Protein AF-G3V5A2-F1 (afdb_monomer_lite)

Foldseek 3Di:
DPPPPFKDWDWDQDPVRDTDTLAIFGWDWDQDVVVRAIWIWTAHPPPRDTSDTGHDDPPDDDDDPPVVLVVLLVLLCLLLDPPRDPVVNLVSLVVLLVVLVVLVVDDLVVSLVVLVSSVVSPLPVSLVRQCPDPDPSSVVSSVSSVVSCCVNPVPSVVVVVVVVVVVVVVVVVVVVVPPDDDDDDDDDDD

pLDDT: mean 81.76, std 17.69, range [24.47, 96.19]

Structure (mmCIF, N/CA/C/O backbone):
data_AF-G3V5A2-F1
#
_entry.id   AF-G3V5A2-F1
#
loop_
_atom_site.group_PDB
_atom_site.id
_atom_site.type_symbol
_atom_site.label_atom_id
_atom_site.label_alt_id
_atom_site.label_comp_id
_atom_site.label_asym_id
_atom_site.label_entity_id
_atom_site.label_seq_id
_atom_site.pdbx_PDB_ins_code
_atom_site.Cartn_x
_atom_site.Cartn_y
_atom_site.Cartn_z
_atom_site.occupancy
_atom_site.B_iso_or_equiv
_atom_site.auth_seq_id
_atom_site.auth_comp_id
_atom_site.auth_asym_id
_atom_site.auth_atom_id
_atom_site.pdbx_PDB_model_num
ATOM 1 N N . MET A 1 1 ? 23.616 -19.850 -9.523 1.00 45.09 1 MET A N 1
ATOM 2 C CA . MET A 1 1 ? 22.510 -19.130 -8.860 1.00 45.09 1 MET A CA 1
ATOM 3 C C . MET A 1 1 ? 22.051 -18.040 -9.808 1.00 45.09 1 MET A C 1
ATOM 5 O O . MET A 1 1 ? 22.866 -17.198 -10.159 1.00 45.09 1 MET A O 1
ATOM 9 N N . THR A 1 2 ? 20.820 -18.113 -10.304 1.00 55.78 2 THR A N 1
ATOM 10 C CA . THR A 1 2 ? 20.202 -17.068 -11.134 1.00 55.78 2 THR A CA 1
ATOM 11 C C . THR A 1 2 ? 19.953 -15.833 -10.264 1.00 55.78 2 THR A C 1
ATOM 13 O O . THR A 1 2 ? 19.348 -15.948 -9.200 1.00 55.78 2 THR A O 1
ATOM 16 N N . ASP A 1 3 ? 20.482 -14.673 -10.663 1.00 58.19 3 ASP A N 1
ATOM 17 C CA . ASP A 1 3 ? 20.341 -13.416 -9.917 1.00 58.19 3 ASP A CA 1
ATOM 18 C C . ASP A 1 3 ? 18.907 -12.885 -10.044 1.00 58.19 3 ASP A C 1
ATOM 20 O O . ASP A 1 3 ? 18.532 -12.258 -11.032 1.0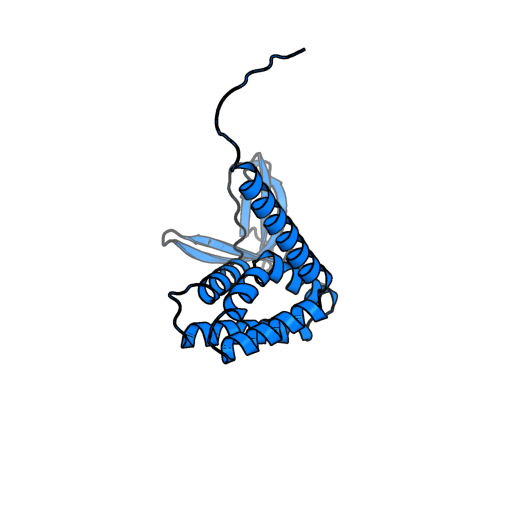0 58.19 3 ASP A O 1
ATOM 24 N N . THR A 1 4 ? 18.088 -13.148 -9.027 1.00 74.75 4 THR A N 1
ATOM 25 C CA . THR A 1 4 ? 16.679 -12.741 -8.993 1.00 74.75 4 THR A CA 1
ATOM 26 C C . THR A 1 4 ? 16.481 -11.262 -8.680 1.00 74.75 4 THR A C 1
ATOM 28 O O . THR A 1 4 ? 15.375 -10.759 -8.868 1.00 74.75 4 THR A O 1
ATOM 31 N N . ARG A 1 5 ? 17.517 -10.525 -8.246 1.00 78.81 5 ARG A N 1
ATOM 32 C CA . ARG A 1 5 ? 17.363 -9.123 -7.806 1.00 78.81 5 ARG A CA 1
ATOM 33 C C . ARG A 1 5 ? 16.944 -8.175 -8.927 1.00 78.81 5 ARG A C 1
ATOM 35 O O . ARG A 1 5 ? 16.472 -7.080 -8.642 1.00 78.81 5 ARG A O 1
ATOM 42 N N . ARG A 1 6 ? 17.151 -8.564 -10.187 1.00 88.81 6 ARG A N 1
ATOM 43 C CA . ARG A 1 6 ? 16.849 -7.745 -11.375 1.00 88.81 6 ARG A CA 1
ATOM 44 C C . ARG A 1 6 ? 15.821 -8.382 -12.303 1.00 88.81 6 ARG A C 1
ATOM 46 O O . ARG A 1 6 ? 15.631 -7.898 -13.416 1.00 88.81 6 ARG A O 1
ATOM 53 N N . ARG A 1 7 ? 15.178 -9.467 -11.880 1.00 92.62 7 ARG A N 1
ATOM 54 C CA . ARG A 1 7 ? 14.168 -10.153 -12.681 1.00 92.62 7 ARG A CA 1
ATOM 55 C C . ARG A 1 7 ? 12.865 -9.352 -12.666 1.00 92.62 7 ARG A C 1
ATOM 57 O O . ARG A 1 7 ? 12.355 -9.033 -11.597 1.00 92.62 7 ARG A O 1
ATOM 64 N N . VAL A 1 8 ? 12.332 -9.024 -13.838 1.00 91.25 8 VAL A N 1
ATOM 65 C CA . VAL A 1 8 ? 11.124 -8.208 -14.021 1.00 91.25 8 VAL A CA 1
ATOM 66 C C . VAL A 1 8 ? 10.209 -8.822 -15.072 1.00 91.25 8 VAL A C 1
ATOM 68 O O . VAL A 1 8 ? 10.672 -9.496 -15.993 1.00 91.25 8 VAL A O 1
ATOM 71 N N . LYS A 1 9 ? 8.911 -8.545 -14.966 1.00 93.19 9 LYS A N 1
ATOM 72 C CA . LYS A 1 9 ? 7.941 -8.794 -16.032 1.00 93.19 9 LYS A CA 1
ATOM 73 C C . LYS A 1 9 ? 7.589 -7.467 -16.699 1.00 93.19 9 LYS A C 1
ATOM 75 O O . LYS A 1 9 ? 7.393 -6.471 -16.005 1.00 93.19 9 LYS A O 1
ATOM 80 N N . VAL A 1 10 ? 7.582 -7.437 -18.028 1.00 91.94 10 VAL A N 1
ATOM 81 C CA . VAL A 1 10 ? 7.355 -6.216 -18.810 1.00 91.94 10 VAL A CA 1
ATOM 82 C C . VAL A 1 10 ? 5.928 -6.219 -19.326 1.00 91.94 10 VAL A C 1
ATOM 84 O O . VAL A 1 10 ? 5.513 -7.185 -19.955 1.00 91.94 10 VAL A O 1
ATOM 87 N N . TYR A 1 11 ? 5.212 -5.117 -19.120 1.00 89.88 11 TYR A N 1
ATOM 88 C CA . TYR A 1 11 ? 3.879 -4.910 -19.675 1.00 89.88 11 TYR A CA 1
ATOM 89 C C . TYR A 1 11 ? 3.852 -3.655 -20.542 1.00 89.88 11 TYR A C 1
ATOM 91 O O . TYR A 1 11 ? 4.552 -2.680 -20.257 1.00 89.88 11 TYR A O 1
ATOM 99 N N . THR A 1 12 ? 3.036 -3.665 -21.592 1.00 85.00 12 THR A N 1
ATOM 100 C CA . THR A 1 12 ? 2.761 -2.479 -22.414 1.00 85.00 12 THR A CA 1
ATOM 101 C C . THR A 1 12 ? 1.269 -2.222 -22.477 1.00 85.00 12 THR A C 1
ATOM 103 O O . THR A 1 12 ? 0.504 -3.151 -22.698 1.00 85.00 12 THR A O 1
ATOM 106 N N . LEU A 1 13 ? 0.865 -0.967 -22.295 1.00 81.56 13 LEU A N 1
ATOM 107 C CA . LEU A 1 13 ? -0.528 -0.563 -22.444 1.00 81.56 13 LEU A CA 1
ATOM 108 C C . LEU A 1 13 ? -0.881 -0.511 -23.938 1.00 81.56 13 LEU A C 1
ATOM 110 O O . LEU A 1 13 ? -0.204 0.185 -24.699 1.00 81.56 13 LEU A O 1
ATOM 114 N N . ASN A 1 14 ? -1.898 -1.258 -24.352 1.00 83.88 14 ASN A N 1
ATOM 115 C CA . ASN A 1 14 ? -2.367 -1.317 -25.735 1.00 83.88 14 ASN A CA 1
ATOM 116 C C . ASN A 1 14 ? -3.421 -0.232 -26.046 1.00 83.88 14 ASN A C 1
ATOM 118 O O . ASN A 1 14 ? -3.767 0.586 -25.188 1.00 83.88 14 ASN A O 1
ATOM 122 N N . GLU A 1 15 ? -3.910 -0.198 -27.291 1.00 88.25 15 GLU A N 1
ATOM 123 C CA . GLU A 1 15 ? -4.888 0.800 -27.765 1.00 88.25 15 GLU A CA 1
ATOM 124 C C . GLU A 1 15 ? -6.222 0.735 -27.001 1.00 88.25 15 GLU A C 1
ATOM 126 O O . GLU A 1 15 ? -6.838 1.771 -26.742 1.00 88.25 15 GLU A O 1
ATOM 131 N N . ASP A 1 16 ? -6.600 -0.456 -26.535 1.00 88.50 16 ASP A N 1
ATOM 132 C CA . ASP A 1 16 ? -7.799 -0.707 -25.730 1.00 88.50 16 ASP A CA 1
ATOM 133 C C . ASP A 1 16 ? -7.609 -0.365 -24.240 1.00 88.50 16 ASP A C 1
ATOM 135 O O . ASP A 1 16 ? -8.482 -0.633 -23.411 1.00 88.50 16 ASP A O 1
ATOM 139 N N . ARG A 1 17 ? -6.472 0.250 -23.876 1.00 82.88 17 ARG A N 1
ATOM 140 C CA . ARG A 1 17 ? -6.067 0.556 -22.493 1.00 82.88 17 ARG A CA 1
ATOM 141 C C . ARG A 1 17 ? -5.946 -0.683 -21.601 1.00 82.88 17 ARG A C 1
ATOM 143 O O . ARG A 1 17 ? -6.130 -0.590 -20.387 1.00 82.88 17 ARG A O 1
ATOM 150 N N . GLN A 1 18 ? -5.607 -1.829 -22.179 1.00 84.38 18 GLN A N 1
ATOM 151 C CA . GLN A 1 18 ? -5.298 -3.055 -21.449 1.00 84.38 18 GLN A CA 1
ATOM 152 C C . GLN A 1 18 ? -3.786 -3.294 -21.406 1.00 84.38 18 GLN A C 1
ATOM 154 O O . GLN A 1 18 ? -3.037 -2.836 -22.268 1.00 84.38 18 GLN A O 1
ATOM 159 N N . TRP A 1 19 ? -3.326 -3.980 -20.361 1.00 85.69 19 TRP A N 1
ATOM 160 C CA . TRP A 1 19 ? -1.914 -4.302 -20.180 1.00 85.69 19 TRP A CA 1
ATOM 161 C C . TRP A 1 19 ? -1.572 -5.631 -20.858 1.00 85.69 19 TRP A C 1
ATOM 163 O O . TRP A 1 19 ? -1.983 -6.689 -20.386 1.00 85.69 19 TRP A O 1
ATOM 173 N N . ASP A 1 20 ? -0.764 -5.576 -21.915 1.00 88.06 20 ASP A N 1
ATOM 174 C CA . ASP A 1 20 ? -0.243 -6.757 -22.606 1.00 88.06 20 ASP A CA 1
ATOM 175 C C . ASP A 1 20 ? 1.074 -7.221 -21.968 1.00 88.06 20 ASP A C 1
ATOM 177 O O . ASP A 1 20 ? 2.020 -6.435 -21.844 1.00 88.06 20 ASP A O 1
ATOM 181 N N . ASP A 1 21 ? 1.161 -8.503 -21.591 1.00 91.94 21 ASP A N 1
ATOM 182 C CA . ASP A 1 21 ? 2.393 -9.132 -21.086 1.00 91.94 21 ASP A CA 1
ATOM 183 C C . ASP A 1 21 ? 3.395 -9.335 -22.237 1.00 91.94 21 ASP A C 1
ATOM 185 O O . ASP A 1 21 ? 3.145 -10.074 -23.190 1.00 91.94 21 ASP A O 1
ATOM 189 N N . ARG A 1 22 ? 4.553 -8.674 -22.145 1.00 89.69 22 ARG A N 1
ATOM 190 C CA . ARG A 1 22 ? 5.659 -8.776 -23.112 1.00 89.69 22 ARG A CA 1
ATOM 191 C C . ARG A 1 22 ? 6.664 -9.867 -22.754 1.00 89.69 22 ARG A C 1
ATOM 193 O O . ARG A 1 22 ? 7.554 -10.144 -23.556 1.00 89.69 22 ARG A O 1
ATOM 200 N N . GLY A 1 23 ? 6.565 -10.456 -21.566 1.00 93.44 23 GLY A N 1
ATOM 201 C CA . GLY A 1 23 ? 7.444 -11.513 -21.089 1.00 93.44 23 GLY A CA 1
ATOM 202 C C . GLY A 1 23 ? 8.266 -11.138 -19.857 1.00 93.44 23 GLY A C 1
ATOM 203 O O . GLY A 1 23 ? 8.219 -10.028 -19.321 1.00 93.44 23 GLY A O 1
ATOM 204 N N . THR A 1 24 ? 9.042 -12.119 -19.394 1.00 95.94 24 THR A N 1
ATOM 205 C CA . THR A 1 24 ? 9.903 -12.004 -18.209 1.00 95.94 24 THR A CA 1
ATOM 206 C C . THR A 1 24 ? 11.368 -11.887 -18.620 1.00 95.94 24 THR A C 1
ATOM 208 O O . THR A 1 24 ? 11.831 -12.578 -19.530 1.00 95.94 24 THR A O 1
ATOM 211 N N . GLY A 1 25 ? 12.105 -10.999 -17.956 1.00 95.12 25 GLY A N 1
ATOM 212 C CA . GLY A 1 25 ? 13.479 -10.667 -18.302 1.00 95.12 25 GLY A CA 1
ATOM 213 C C . GLY A 1 25 ? 14.276 -10.084 -17.142 1.00 95.12 25 GLY A C 1
ATOM 214 O O . GLY A 1 25 ? 13.786 -9.977 -16.023 1.00 95.12 25 GLY A O 1
ATOM 215 N N . HIS A 1 26 ? 15.512 -9.679 -17.418 1.00 94.94 26 HIS A N 1
ATOM 216 C CA . HIS A 1 26 ? 16.384 -9.008 -16.456 1.00 94.94 26 HIS A CA 1
ATOM 217 C C . HIS A 1 26 ? 16.564 -7.537 -16.837 1.00 94.94 26 HIS A C 1
ATOM 219 O O . HIS A 1 26 ? 16.950 -7.231 -17.970 1.00 94.94 26 HIS A O 1
ATOM 225 N N . VAL A 1 27 ? 16.286 -6.631 -15.895 1.00 94.94 27 VAL A N 1
ATOM 226 C CA . VAL A 1 27 ? 16.406 -5.180 -16.088 1.00 94.94 27 VAL A CA 1
ATOM 227 C C . VAL A 1 27 ? 17.830 -4.685 -15.836 1.00 94.94 27 VAL A C 1
ATOM 229 O O . VAL A 1 27 ? 18.526 -5.126 -14.919 1.00 94.94 27 VAL A O 1
ATOM 232 N N . SER A 1 28 ? 18.259 -3.723 -16.645 1.00 93.88 28 SER A N 1
ATOM 233 C CA . SER A 1 28 ? 19.508 -2.980 -16.494 1.00 93.88 28 SER A CA 1
ATOM 234 C C . SER A 1 28 ? 19.332 -1.539 -16.971 1.00 93.88 28 SER A C 1
ATOM 236 O O . SER A 1 28 ? 18.394 -1.227 -17.705 1.00 93.88 28 SER A O 1
ATOM 238 N N . SER A 1 29 ? 20.231 -0.653 -16.552 1.00 93.31 29 SER A N 1
ATOM 239 C CA . SER A 1 29 ? 20.296 0.729 -17.028 1.00 93.31 29 SER A CA 1
ATOM 240 C C . SER A 1 29 ? 21.612 0.971 -17.758 1.00 93.31 29 SER A C 1
ATOM 242 O O . SER A 1 29 ? 22.663 0.559 -17.266 1.00 93.31 29 SER A O 1
ATOM 244 N N . GLY A 1 30 ? 21.572 1.666 -18.893 1.00 93.12 30 GLY A N 1
ATOM 245 C CA . GLY A 1 30 ? 22.770 2.003 -19.661 1.00 93.12 30 GLY A CA 1
ATOM 246 C C . GLY A 1 30 ? 22.565 3.205 -20.577 1.00 93.12 30 GLY A C 1
ATOM 247 O O . GLY A 1 30 ? 21.436 3.531 -20.944 1.00 93.12 30 GLY A O 1
ATOM 248 N N . TYR A 1 31 ? 23.659 3.876 -20.945 1.00 94.75 31 TYR A N 1
ATOM 249 C CA . TYR A 1 31 ? 23.609 4.935 -21.951 1.00 94.75 31 TYR A CA 1
ATOM 250 C C . TYR A 1 31 ? 23.436 4.312 -23.337 1.00 94.75 31 TYR A C 1
ATOM 252 O O . TYR A 1 31 ? 24.226 3.460 -23.742 1.00 94.75 31 TYR A O 1
ATOM 260 N N . VAL A 1 32 ? 22.400 4.734 -24.060 1.00 94.88 32 VAL A N 1
ATOM 261 C CA . VAL A 1 32 ? 22.105 4.246 -25.408 1.00 94.88 32 VAL A CA 1
ATOM 262 C C . VAL A 1 32 ? 22.348 5.371 -26.404 1.00 94.88 32 VAL A C 1
ATOM 264 O O . VAL A 1 32 ? 21.613 6.359 -26.431 1.00 94.88 32 VAL A O 1
ATOM 267 N N . GLU A 1 33 ? 23.361 5.193 -27.253 1.00 94.75 33 GLU A N 1
ATOM 268 C CA . GLU A 1 33 ? 23.838 6.215 -28.193 1.00 94.75 33 GLU A CA 1
ATOM 269 C C . GLU A 1 33 ? 22.727 6.706 -29.133 1.00 94.75 33 GLU A C 1
ATOM 271 O O . GLU A 1 33 ? 22.484 7.905 -29.256 1.00 94.75 33 GLU A O 1
ATOM 276 N N . ARG A 1 34 ? 21.958 5.778 -29.722 1.00 93.81 34 ARG A N 1
ATOM 277 C CA . ARG A 1 34 ? 20.853 6.114 -30.641 1.00 93.81 34 ARG A CA 1
ATOM 278 C C . ARG A 1 34 ? 19.724 6.911 -29.980 1.00 93.81 34 ARG A C 1
ATOM 280 O O . ARG A 1 34 ? 19.034 7.662 -30.661 1.00 93.81 34 ARG A O 1
ATOM 287 N N . LEU A 1 35 ? 19.535 6.757 -28.667 1.00 92.19 35 LEU A N 1
ATOM 288 C CA . LEU A 1 35 ? 18.549 7.508 -27.884 1.00 92.19 35 LEU A CA 1
ATOM 289 C C . LEU A 1 35 ? 19.159 8.760 -27.237 1.00 92.19 35 LEU A C 1
ATOM 291 O O . LEU A 1 35 ? 18.420 9.586 -26.694 1.00 92.19 35 LEU A O 1
ATOM 295 N N . LYS A 1 36 ? 20.487 8.928 -27.304 1.00 95.00 36 LYS A N 1
ATOM 296 C CA . LYS A 1 36 ? 21.251 10.016 -26.681 1.00 95.00 36 LYS A CA 1
ATOM 297 C C . LYS A 1 36 ? 20.862 10.205 -25.214 1.00 95.00 36 LYS A C 1
ATOM 299 O O . LYS A 1 36 ? 20.409 11.283 -24.812 1.00 95.00 36 LYS A O 1
ATOM 304 N N . GLY A 1 37 ? 20.920 9.133 -24.425 1.00 93.62 37 GLY A N 1
ATOM 305 C CA . GLY A 1 37 ? 20.582 9.209 -23.006 1.00 93.62 37 GLY A CA 1
ATOM 306 C C . GLY A 1 37 ? 20.612 7.889 -22.250 1.00 93.62 37 GLY A C 1
ATOM 307 O O . GLY A 1 37 ? 20.676 6.802 -22.830 1.00 93.62 37 GLY A O 1
ATOM 308 N N . MET A 1 38 ? 20.532 8.014 -20.924 1.00 96.19 38 MET A N 1
ATOM 309 C CA . MET A 1 38 ? 20.351 6.881 -20.021 1.00 96.19 38 MET A CA 1
ATOM 310 C C . MET A 1 38 ? 19.009 6.207 -20.309 1.00 96.19 38 MET A C 1
ATOM 312 O O . MET A 1 38 ? 17.994 6.886 -20.458 1.00 96.19 38 MET A O 1
ATOM 316 N N . SER A 1 39 ? 19.011 4.884 -20.410 1.00 95.00 39 SER A N 1
ATOM 317 C CA . SER A 1 39 ? 17.846 4.096 -20.807 1.00 95.00 39 SER A CA 1
ATOM 318 C C . SER A 1 39 ? 17.693 2.860 -19.928 1.00 95.00 39 SER A C 1
ATOM 320 O O . SER A 1 39 ? 18.683 2.302 -19.452 1.00 95.00 39 SER A O 1
ATOM 322 N N . LEU A 1 40 ? 16.448 2.428 -19.738 1.00 94.12 40 LEU A N 1
ATOM 323 C CA . LEU A 1 40 ? 16.093 1.131 -19.174 1.00 94.12 40 LEU A CA 1
ATOM 324 C C . LEU A 1 40 ? 16.095 0.082 -20.286 1.00 94.12 40 LEU A C 1
ATOM 326 O O . LEU A 1 40 ? 15.512 0.295 -21.351 1.00 94.12 40 LEU A O 1
ATOM 330 N N . LEU A 1 41 ? 16.747 -1.043 -20.018 1.00 95.06 41 LEU A N 1
ATOM 331 C CA . LEU A 1 41 ? 16.921 -2.170 -20.926 1.00 95.06 41 LEU A CA 1
ATOM 332 C C . LEU A 1 41 ? 16.439 -3.436 -20.217 1.00 95.06 41 LEU A C 1
ATOM 334 O O . LEU A 1 41 ? 16.933 -3.745 -19.131 1.00 95.06 41 LEU A O 1
ATOM 338 N N . VAL A 1 42 ? 15.525 -4.190 -20.827 1.00 95.69 42 VAL A N 1
ATOM 339 C CA . VAL A 1 42 ? 15.102 -5.501 -20.307 1.00 95.69 42 VAL A CA 1
ATOM 340 C C . VAL A 1 42 ? 15.413 -6.581 -21.328 1.00 95.69 42 VAL A C 1
ATOM 342 O O . VAL A 1 42 ? 14.934 -6.515 -22.458 1.00 95.69 42 VAL A O 1
ATOM 345 N N . ARG A 1 43 ? 16.202 -7.583 -20.928 1.00 95.81 43 ARG A N 1
ATOM 346 C CA . ARG A 1 43 ? 16.528 -8.746 -21.769 1.00 95.81 43 ARG A CA 1
ATOM 347 C C . ARG A 1 43 ? 15.728 -9.970 -21.354 1.00 95.81 43 ARG A C 1
ATOM 349 O O . ARG A 1 43 ? 15.700 -10.280 -20.166 1.00 95.81 43 ARG A O 1
ATOM 356 N N . ALA A 1 44 ? 15.109 -10.651 -22.312 1.00 95.94 44 ALA A N 1
ATOM 357 C CA . ALA A 1 44 ? 14.282 -11.829 -22.087 1.00 95.94 44 ALA A CA 1
ATOM 358 C C . ALA A 1 44 ? 15.075 -12.975 -21.448 1.00 95.94 44 ALA A C 1
ATOM 360 O O . ALA A 1 44 ? 16.233 -13.207 -21.796 1.00 95.94 44 ALA A O 1
ATOM 361 N N . GLU A 1 45 ? 14.438 -13.727 -20.549 1.00 95.06 45 GLU A N 1
ATOM 362 C CA . GLU A 1 45 ? 15.032 -14.954 -19.994 1.00 95.06 45 GLU A CA 1
ATOM 363 C C . GLU A 1 45 ? 15.083 -16.100 -21.011 1.00 95.06 45 GLU A C 1
ATOM 365 O O . GLU A 1 45 ? 15.934 -16.977 -20.895 1.00 95.06 45 GLU A O 1
ATOM 370 N N . SER A 1 46 ? 14.180 -16.098 -21.994 1.00 92.94 46 SER A N 1
ATOM 371 C CA . SER A 1 46 ? 14.020 -17.176 -22.973 1.00 92.94 46 SER A CA 1
ATOM 372 C C . SER A 1 46 ? 15.184 -17.278 -23.955 1.00 92.94 46 SER A C 1
ATOM 374 O O . SER A 1 46 ? 15.659 -18.374 -24.235 1.00 92.94 46 SER A O 1
ATOM 376 N N . ASP A 1 47 ? 15.621 -16.144 -24.499 1.00 94.25 47 ASP A N 1
ATOM 377 C CA . ASP A 1 47 ? 16.571 -16.088 -25.616 1.00 94.25 47 ASP A CA 1
ATOM 378 C C . ASP A 1 47 ? 17.536 -14.888 -25.552 1.00 94.25 47 ASP A C 1
ATOM 380 O O . ASP A 1 47 ? 18.367 -14.707 -26.441 1.00 94.25 47 ASP A O 1
ATOM 384 N N . GLY A 1 48 ? 17.450 -14.050 -24.511 1.00 92.94 48 GLY A N 1
ATOM 385 C CA . GLY A 1 48 ? 18.284 -12.854 -24.358 1.00 92.94 48 GLY A CA 1
ATOM 386 C C . GLY A 1 48 ? 17.911 -11.677 -25.269 1.00 92.94 48 GLY A C 1
ATOM 387 O O . GLY A 1 48 ? 18.609 -10.650 -25.250 1.00 92.94 48 GLY A O 1
ATOM 388 N N . SER A 1 49 ? 16.825 -11.793 -26.042 1.00 95.81 49 SER A N 1
ATOM 389 C CA . SER A 1 49 ? 16.294 -10.715 -26.881 1.00 95.81 49 SER A CA 1
ATOM 390 C C . SER A 1 49 ? 15.887 -9.496 -26.047 1.00 95.81 49 SER A C 1
ATOM 392 O O . SER A 1 49 ? 15.685 -9.572 -24.833 1.00 95.81 49 SER A O 1
ATOM 394 N N . LEU A 1 50 ? 15.819 -8.325 -26.680 1.00 93.44 50 LEU A N 1
ATOM 395 C CA . LEU A 1 50 ? 15.481 -7.083 -25.992 1.00 93.44 50 LEU A CA 1
ATOM 396 C C . LEU A 1 50 ? 13.956 -6.921 -25.924 1.00 93.44 50 LEU A C 1
ATOM 398 O O . LEU A 1 50 ? 13.321 -6.642 -26.937 1.00 93.44 50 LEU A O 1
ATOM 402 N N . LEU A 1 51 ? 13.379 -7.075 -24.731 1.00 93.62 51 LEU A N 1
ATOM 403 C CA . LEU A 1 51 ? 11.941 -6.901 -24.491 1.00 93.62 51 LEU A CA 1
ATOM 404 C C . LEU A 1 51 ? 11.547 -5.424 -24.398 1.00 93.62 51 LEU A C 1
ATOM 406 O O . LEU A 1 51 ? 10.468 -5.036 -24.845 1.00 93.62 51 LEU A O 1
ATOM 410 N N . LEU A 1 52 ? 12.423 -4.606 -23.809 1.00 92.75 52 LEU A N 1
ATOM 411 C CA . LEU A 1 52 ? 12.202 -3.178 -23.605 1.00 92.75 52 LEU A CA 1
ATOM 412 C C . LEU A 1 52 ? 13.501 -2.398 -23.797 1.00 92.75 52 LEU A C 1
ATOM 414 O O . LEU A 1 52 ? 14.531 -2.753 -23.223 1.00 92.75 52 LEU A O 1
ATOM 418 N N . GLU A 1 53 ? 13.410 -1.295 -24.538 1.00 94.12 53 GLU A N 1
ATOM 419 C CA . GLU A 1 53 ? 14.404 -0.227 -24.537 1.00 94.12 53 GLU A CA 1
ATOM 420 C C . GLU A 1 53 ? 13.688 1.116 -24.432 1.00 94.12 53 GLU A C 1
ATOM 422 O O . GLU A 1 53 ? 12.999 1.536 -25.361 1.00 94.12 53 GLU A O 1
ATOM 427 N N . SER A 1 54 ? 13.839 1.786 -23.292 1.00 91.75 54 SER A N 1
ATOM 428 C CA . SER A 1 54 ? 13.166 3.056 -23.035 1.00 91.75 54 SER A CA 1
ATOM 429 C C . SER A 1 54 ? 14.138 4.076 -22.476 1.00 91.75 54 SER A C 1
ATOM 431 O O . SER A 1 54 ? 14.716 3.867 -21.409 1.00 91.75 54 SER A O 1
ATOM 433 N N . LYS A 1 55 ? 14.268 5.220 -23.153 1.00 93.25 55 LYS A N 1
ATOM 434 C CA . LYS A 1 55 ? 14.995 6.375 -22.617 1.00 93.25 55 LYS A CA 1
ATOM 435 C C . LYS A 1 55 ? 14.347 6.835 -21.312 1.00 93.25 55 LYS A C 1
ATOM 437 O O . LYS A 1 55 ? 13.123 6.935 -21.229 1.00 93.25 55 LYS A O 1
ATOM 442 N N . ILE A 1 56 ? 15.170 7.137 -20.314 1.00 92.00 56 ILE A N 1
ATOM 443 C CA . ILE A 1 56 ? 14.732 7.782 -19.079 1.00 92.00 56 ILE A CA 1
ATOM 444 C C . ILE A 1 56 ? 14.695 9.284 -19.342 1.00 92.00 56 ILE A C 1
ATOM 446 O O . ILE A 1 56 ? 15.736 9.901 -19.581 1.00 92.00 56 ILE A O 1
ATOM 450 N N . ASN A 1 57 ? 13.500 9.871 -19.328 1.00 88.19 57 ASN A N 1
ATOM 451 C CA . ASN A 1 57 ? 13.332 11.309 -19.519 1.00 88.19 57 ASN A CA 1
ATOM 452 C C . ASN A 1 57 ? 13.057 11.985 -18.170 1.00 88.19 57 ASN A C 1
ATOM 454 O O . ASN A 1 57 ? 12.168 11.533 -17.451 1.00 88.19 57 ASN A O 1
ATOM 458 N N . PRO A 1 58 ? 13.742 13.095 -17.839 1.00 84.31 58 PRO A N 1
ATOM 459 C CA . PRO A 1 58 ? 13.548 13.784 -16.559 1.00 84.31 58 PRO A CA 1
ATOM 460 C C . PRO A 1 58 ? 12.139 14.374 -16.404 1.00 84.31 58 PRO A C 1
ATOM 462 O O . PRO A 1 58 ? 11.666 14.547 -15.289 1.00 84.31 58 PRO A O 1
ATOM 465 N N . ASN A 1 59 ? 11.458 14.645 -17.520 1.00 88.12 59 ASN A N 1
ATOM 466 C CA . ASN A 1 59 ? 10.105 15.202 -17.530 1.00 88.12 59 ASN A CA 1
ATOM 467 C C . ASN A 1 59 ? 9.010 14.121 -17.522 1.00 88.12 59 ASN A C 1
ATOM 469 O O . ASN A 1 59 ? 7.828 14.453 -17.496 1.00 88.12 59 ASN A O 1
ATOM 473 N N . THR A 1 60 ? 9.372 12.837 -17.594 1.00 84.31 60 THR A N 1
ATOM 474 C CA . THR A 1 60 ? 8.400 11.745 -17.508 1.00 84.31 60 THR A CA 1
ATOM 475 C C . THR A 1 60 ? 8.156 11.419 -16.040 1.00 84.31 60 THR A C 1
ATOM 477 O O . THR A 1 60 ? 9.077 11.048 -15.317 1.00 84.31 60 THR A O 1
ATOM 480 N N . ALA A 1 61 ? 6.903 11.535 -15.602 1.00 79.50 61 ALA A N 1
ATOM 481 C CA . ALA A 1 61 ? 6.494 11.110 -14.271 1.00 79.50 61 ALA A CA 1
ATOM 482 C C . ALA A 1 61 ? 6.423 9.577 -14.218 1.00 79.50 61 ALA A C 1
ATOM 484 O O . ALA A 1 61 ? 5.445 8.972 -14.652 1.00 79.50 61 ALA A O 1
ATOM 485 N N . TYR A 1 62 ? 7.476 8.942 -13.706 1.00 79.12 62 TYR A N 1
ATOM 486 C CA . TYR A 1 62 ? 7.469 7.509 -13.422 1.00 79.12 62 TYR A CA 1
ATOM 487 C C . TYR A 1 62 ? 6.749 7.267 -12.098 1.00 79.12 62 TYR A C 1
ATOM 489 O O . TYR A 1 62 ? 7.153 7.797 -11.064 1.00 79.12 62 TYR A O 1
ATOM 497 N N . GLN A 1 63 ? 5.687 6.467 -12.128 1.00 71.88 63 GLN A N 1
ATOM 498 C CA . GLN A 1 63 ? 4.931 6.099 -10.937 1.00 71.88 63 GLN A CA 1
ATOM 499 C C . GLN A 1 63 ? 5.214 4.647 -10.576 1.00 71.88 63 GLN A C 1
ATOM 501 O O . GLN A 1 63 ? 5.165 3.755 -11.422 1.00 71.88 63 GLN A O 1
ATOM 506 N N . LYS A 1 64 ? 5.503 4.412 -9.298 1.00 73.75 64 LYS A N 1
ATOM 507 C CA . LYS A 1 64 ? 5.483 3.073 -8.719 1.00 73.75 64 LYS A CA 1
ATOM 508 C C . LYS A 1 64 ? 4.029 2.779 -8.353 1.00 73.75 64 LYS A C 1
ATOM 510 O O . LYS A 1 64 ? 3.485 3.461 -7.492 1.00 73.75 64 LYS A O 1
ATOM 515 N N . GLN A 1 65 ? 3.403 1.791 -8.991 1.00 63.06 65 GLN A N 1
ATOM 516 C CA . GLN A 1 65 ? 2.114 1.277 -8.522 1.00 63.06 65 GLN A CA 1
ATOM 517 C C . GLN A 1 65 ? 2.342 0.615 -7.157 1.00 63.06 65 GLN A C 1
ATOM 519 O O . GLN A 1 65 ? 2.951 -0.448 -7.062 1.00 63.06 65 GLN A O 1
ATOM 524 N N . GLN A 1 66 ? 1.931 1.300 -6.093 1.00 63.16 66 GLN A N 1
ATOM 525 C CA . GLN A 1 66 ? 1.904 0.786 -4.724 1.00 63.16 66 GLN A CA 1
ATOM 526 C C . GLN A 1 66 ? 0.463 0.377 -4.400 1.00 63.16 66 GLN A C 1
ATOM 528 O O . GLN A 1 66 ? -0.191 1.002 -3.570 1.00 63.16 66 GLN A O 1
ATOM 533 N N . GLU A 1 67 ? -0.062 -0.626 -5.110 1.00 64.38 67 GLU A N 1
ATOM 534 C CA . GLU A 1 67 ? -1.452 -1.080 -4.920 1.00 64.38 67 GLU A CA 1
ATOM 535 C C . GLU A 1 67 ? -1.717 -1.497 -3.466 1.00 64.38 67 GLU A C 1
ATOM 537 O O . GLU A 1 67 ? -2.770 -1.171 -2.924 1.00 64.38 67 GLU A O 1
ATOM 542 N N . ASP A 1 68 ? -0.717 -2.083 -2.803 1.00 68.88 68 ASP A N 1
ATOM 543 C CA . ASP A 1 68 ? -0.795 -2.471 -1.391 1.00 68.88 68 ASP A CA 1
ATOM 544 C C . ASP A 1 68 ? -0.893 -1.266 -0.436 1.00 68.88 68 ASP A C 1
ATOM 546 O O . ASP A 1 68 ? -1.663 -1.294 0.523 1.00 68.88 68 ASP A O 1
ATOM 550 N N . GLU A 1 69 ? -0.141 -0.185 -0.692 1.00 72.50 69 GLU A N 1
ATOM 551 C CA . GLU A 1 69 ? -0.202 1.027 0.145 1.00 72.50 69 GLU A CA 1
ATOM 552 C C . GLU A 1 69 ? -1.541 1.740 -0.054 1.00 72.50 69 GLU A C 1
ATOM 554 O O . GLU A 1 69 ? -2.175 2.141 0.920 1.00 72.50 69 GLU A O 1
ATOM 559 N N . LYS A 1 70 ? -2.024 1.813 -1.304 1.00 80.31 70 LYS A N 1
ATOM 560 C CA . LYS A 1 70 ? -3.344 2.371 -1.611 1.00 80.31 70 LYS A CA 1
ATOM 561 C C . LYS A 1 70 ? -4.459 1.592 -0.913 1.00 80.31 70 LYS A C 1
ATOM 563 O O . LYS A 1 70 ? -5.343 2.211 -0.330 1.00 80.31 70 LYS A O 1
ATOM 568 N N . PHE A 1 71 ? -4.408 0.261 -0.946 1.00 85.62 71 PHE A N 1
ATOM 569 C CA . PHE A 1 71 ? -5.396 -0.581 -0.277 1.00 85.62 71 PHE A CA 1
ATOM 570 C C . PHE A 1 71 ? -5.461 -0.303 1.230 1.00 85.62 71 PHE A C 1
ATOM 572 O O . PHE A 1 71 ? -6.552 -0.118 1.762 1.00 85.62 71 PHE A O 1
ATOM 579 N N . LEU A 1 72 ? -4.314 -0.231 1.916 1.00 86.62 72 LEU A N 1
ATOM 580 C CA . LEU A 1 72 ? -4.287 0.018 3.361 1.00 86.62 72 LEU A CA 1
ATOM 581 C C . LEU A 1 72 ? -4.734 1.440 3.718 1.00 86.62 72 LEU A C 1
ATOM 583 O O . LEU A 1 72 ? -5.469 1.611 4.688 1.00 86.62 72 LEU A O 1
ATOM 587 N N . THR A 1 73 ? -4.372 2.452 2.924 1.00 86.56 73 THR A N 1
ATOM 588 C CA . THR A 1 73 ? -4.895 3.815 3.111 1.00 86.56 73 THR A CA 1
ATOM 589 C C . THR A 1 73 ? -6.414 3.872 2.922 1.00 86.56 73 THR A C 1
ATOM 591 O O . THR A 1 73 ? -7.110 4.447 3.758 1.00 86.56 73 THR A O 1
ATOM 594 N N . ASP A 1 74 ? -6.942 3.237 1.871 1.00 89.94 74 ASP A N 1
ATOM 595 C CA . ASP A 1 74 ? -8.385 3.182 1.606 1.00 89.94 74 ASP A CA 1
ATOM 596 C C . ASP A 1 74 ? -9.128 2.370 2.693 1.00 89.94 74 ASP A C 1
ATOM 598 O O . ASP A 1 74 ? -10.270 2.685 3.035 1.00 89.94 74 ASP A O 1
ATOM 602 N N . LEU A 1 75 ? -8.484 1.345 3.267 1.00 93.12 75 LEU A N 1
ATOM 603 C CA . LEU A 1 75 ? -9.001 0.567 4.397 1.00 93.12 75 LEU A CA 1
ATOM 604 C C . LEU A 1 75 ? -9.111 1.423 5.662 1.00 93.12 75 LEU A C 1
ATOM 606 O O . LEU A 1 75 ? -10.152 1.400 6.318 1.00 93.12 75 LEU A O 1
ATOM 610 N N . PHE A 1 76 ? -8.069 2.187 6.005 1.00 92.38 76 PHE A N 1
ATOM 611 C CA . PHE A 1 76 ? -8.100 3.061 7.181 1.00 92.38 76 PHE A CA 1
ATOM 612 C C . PHE A 1 76 ? -9.142 4.167 7.034 1.00 92.38 76 PHE A C 1
ATOM 614 O O . PHE A 1 76 ? -9.889 4.409 7.977 1.00 92.38 76 PHE A O 1
ATOM 621 N N . ALA A 1 77 ? -9.251 4.770 5.847 1.00 92.00 77 ALA A N 1
ATOM 622 C CA . ALA A 1 77 ? -10.277 5.770 5.570 1.00 92.00 77 ALA A CA 1
ATOM 623 C C . ALA A 1 77 ? -11.691 5.209 5.799 1.00 92.00 77 ALA A C 1
ATOM 625 O O . ALA A 1 77 ? -12.482 5.828 6.505 1.00 92.00 77 ALA A O 1
ATOM 626 N N . GLN A 1 78 ? -11.984 4.010 5.281 1.00 93.56 78 GLN A N 1
ATOM 627 C CA . GLN A 1 78 ? -13.279 3.352 5.484 1.00 93.56 78 GLN A CA 1
ATOM 628 C C . GLN A 1 78 ? -13.533 2.970 6.946 1.00 93.56 78 GLN A C 1
ATOM 630 O O . GLN A 1 78 ? -14.661 3.090 7.413 1.00 93.56 78 GLN A O 1
ATOM 635 N N . LEU A 1 79 ? -12.513 2.536 7.692 1.00 92.81 79 LEU A N 1
ATOM 636 C CA . LEU A 1 79 ? -12.670 2.232 9.119 1.00 92.81 79 LEU A CA 1
ATOM 637 C C . LEU A 1 79 ? -13.140 3.450 9.924 1.00 92.81 79 LEU A C 1
ATOM 639 O O . LEU A 1 79 ? -13.957 3.300 10.834 1.00 92.81 79 LEU A O 1
ATOM 643 N N . THR A 1 80 ? -12.642 4.637 9.575 1.00 92.44 80 THR A N 1
ATOM 644 C CA . THR A 1 80 ? -12.945 5.893 10.274 1.00 92.44 80 THR A CA 1
ATOM 645 C C . THR A 1 80 ? -14.125 6.674 9.701 1.00 92.44 80 THR A C 1
ATOM 647 O O . THR A 1 80 ? -14.582 7.616 10.339 1.00 92.44 80 THR A O 1
ATOM 650 N N . ASP A 1 81 ? -14.607 6.326 8.508 1.00 93.00 81 ASP A N 1
ATOM 651 C CA . ASP A 1 81 ? -15.724 7.019 7.863 1.00 93.00 81 ASP A CA 1
ATOM 652 C C . ASP A 1 81 ? -17.045 6.686 8.571 1.00 93.00 81 ASP A C 1
ATOM 654 O O . ASP A 1 81 ? -17.389 5.515 8.743 1.00 93.00 81 ASP A O 1
ATOM 658 N N . GLU A 1 82 ? -17.797 7.711 8.975 1.00 87.56 82 GLU A N 1
ATOM 659 C CA . GLU A 1 82 ? -19.123 7.584 9.594 1.00 87.56 82 GLU A CA 1
ATOM 660 C C . GLU A 1 82 ? -20.144 6.925 8.653 1.00 87.56 82 GLU A C 1
ATOM 662 O O . GLU A 1 82 ? -21.082 6.279 9.120 1.00 87.56 82 GLU A O 1
ATOM 667 N N . ALA A 1 83 ? -19.952 7.045 7.334 1.00 91.62 83 ALA A N 1
ATOM 668 C CA . ALA A 1 83 ? -20.827 6.452 6.328 1.00 91.62 83 ALA A CA 1
ATOM 669 C C . ALA A 1 83 ? -20.620 4.938 6.142 1.00 91.62 83 ALA A C 1
ATOM 671 O O . ALA A 1 83 ? -21.454 4.290 5.508 1.00 91.62 83 ALA A O 1
ATOM 672 N N . THR A 1 84 ? -19.537 4.365 6.679 1.00 92.75 84 THR A N 1
ATOM 673 C CA . THR A 1 84 ? -19.281 2.922 6.588 1.00 92.75 84 THR A CA 1
ATOM 674 C C . THR A 1 84 ? -20.283 2.149 7.440 1.00 92.75 84 THR A C 1
ATOM 676 O O . THR A 1 84 ? -20.516 2.470 8.612 1.00 92.75 84 THR A O 1
ATOM 679 N N . ASP A 1 85 ? -20.872 1.106 6.864 1.00 93.62 85 ASP A N 1
ATOM 680 C CA . ASP A 1 85 ? -21.814 0.248 7.570 1.00 93.62 85 ASP A CA 1
ATOM 681 C C . ASP A 1 85 ? -21.122 -0.587 8.666 1.00 93.62 85 ASP A C 1
ATOM 683 O O . ASP A 1 85 ? -19.916 -0.841 8.633 1.00 93.62 85 ASP A O 1
ATOM 687 N N . GLU A 1 86 ? -21.881 -0.963 9.694 1.00 89.88 86 GLU A N 1
ATOM 688 C CA . GLU A 1 86 ? -21.353 -1.633 10.890 1.00 89.88 86 GLU A CA 1
ATOM 689 C C . GLU A 1 86 ? -20.743 -3.005 10.567 1.00 89.88 86 GLU A C 1
ATOM 691 O O . GLU A 1 86 ? -19.625 -3.296 10.998 1.00 89.88 86 GLU A O 1
ATOM 696 N N . GLU A 1 87 ? -21.423 -3.804 9.738 1.00 92.88 87 GLU A N 1
ATOM 697 C CA . GLU A 1 87 ? -20.944 -5.117 9.292 1.00 92.88 87 GLU A CA 1
ATOM 698 C C . GLU A 1 87 ? -19.618 -4.977 8.534 1.00 92.88 87 GLU A C 1
ATOM 700 O O . GLU A 1 87 ? -18.634 -5.648 8.859 1.00 92.88 87 GLU A O 1
ATOM 705 N N . LYS A 1 88 ? -19.530 -4.025 7.600 1.00 94.06 88 LYS A N 1
ATOM 706 C CA . LYS A 1 88 ? -18.310 -3.770 6.841 1.00 94.06 88 LYS A CA 1
ATOM 707 C C . LYS A 1 88 ? -17.179 -3.262 7.711 1.00 94.06 88 LYS A C 1
ATOM 709 O O . LYS A 1 88 ? -16.046 -3.720 7.566 1.00 94.06 88 LYS A O 1
ATOM 714 N N . ARG A 1 89 ? -17.453 -2.337 8.631 1.00 94.69 89 ARG A N 1
ATOM 715 C CA . ARG A 1 89 ? -16.444 -1.838 9.575 1.00 94.69 89 ARG A CA 1
ATOM 716 C C . ARG A 1 89 ? -15.883 -2.983 10.418 1.00 94.69 89 ARG A C 1
ATOM 718 O O . ARG A 1 89 ? -14.670 -3.057 10.624 1.00 94.69 89 ARG A O 1
ATOM 725 N N . GLN A 1 90 ? -16.745 -3.904 10.838 1.00 93.25 90 GLN A N 1
ATOM 726 C CA . GLN A 1 90 ? -16.355 -5.093 11.578 1.00 93.25 90 GLN A CA 1
ATOM 727 C C . GLN A 1 90 ? -15.504 -6.061 10.737 1.00 93.25 90 GLN A C 1
ATOM 729 O O . GLN A 1 90 ? -14.491 -6.567 11.223 1.00 93.25 90 GLN A O 1
ATOM 734 N N . GLU A 1 91 ? -15.839 -6.285 9.464 1.00 94.88 91 GLU A N 1
ATOM 735 C CA . GLU A 1 91 ? -14.980 -7.045 8.544 1.00 94.88 91 GLU A CA 1
ATOM 736 C C . GLU A 1 91 ? -13.591 -6.409 8.402 1.00 94.88 91 GLU A C 1
ATOM 738 O O . GLU A 1 91 ? -12.576 -7.099 8.503 1.00 94.88 91 GLU A O 1
ATOM 743 N N . LEU A 1 92 ? -13.537 -5.090 8.188 1.00 94.81 92 LEU A N 1
ATOM 744 C CA . LEU A 1 92 ? -12.290 -4.358 7.965 1.00 94.81 92 LEU A CA 1
ATOM 745 C C . LEU A 1 92 ? -11.375 -4.399 9.196 1.00 94.81 92 LEU A C 1
ATOM 747 O O . LEU A 1 92 ? -10.169 -4.616 9.056 1.00 94.81 92 LEU A O 1
ATOM 751 N N . VAL A 1 93 ? -11.925 -4.230 10.404 1.00 94.88 93 VAL A N 1
ATOM 752 C CA . VAL A 1 93 ? -11.120 -4.257 11.636 1.00 94.88 93 VAL A CA 1
ATOM 753 C C . VAL A 1 93 ? -10.654 -5.676 11.963 1.00 94.88 93 VAL A C 1
ATOM 755 O O . VAL A 1 93 ? -9.524 -5.858 12.415 1.00 94.88 93 VAL A O 1
ATOM 758 N N . ASN A 1 94 ? -11.469 -6.697 11.672 1.00 94.06 94 ASN A N 1
ATOM 759 C CA . ASN A 1 94 ? -11.072 -8.096 11.830 1.00 94.06 94 ASN A CA 1
ATOM 760 C C . ASN A 1 94 ? -9.969 -8.475 10.840 1.00 94.06 94 ASN A C 1
ATOM 762 O O . ASN A 1 94 ? -8.978 -9.083 11.243 1.00 94.06 94 ASN A O 1
ATOM 766 N N . PHE A 1 95 ? -10.081 -8.048 9.580 1.00 94.94 95 PHE A N 1
ATOM 767 C CA . PHE A 1 95 ? -9.007 -8.203 8.605 1.00 94.94 95 PHE A CA 1
ATOM 768 C C . PHE A 1 95 ? -7.716 -7.540 9.098 1.00 94.94 95 PHE A C 1
ATOM 770 O O . PHE A 1 95 ? -6.660 -8.167 9.083 1.00 94.94 95 PHE A O 1
ATOM 777 N N . LEU A 1 96 ? -7.787 -6.294 9.581 1.00 93.56 96 LEU A N 1
ATOM 778 C CA . LEU A 1 96 ? -6.614 -5.581 10.089 1.00 93.56 96 LEU A CA 1
ATOM 779 C C . LEU A 1 96 ? -5.992 -6.299 11.296 1.00 93.56 96 LEU A C 1
ATOM 781 O O . LEU A 1 96 ? -4.770 -6.414 11.388 1.00 93.56 96 LEU A O 1
ATOM 785 N N . LYS A 1 97 ? -6.824 -6.842 12.190 1.00 93.12 97 LYS A N 1
ATOM 786 C CA . LYS A 1 97 ? -6.383 -7.662 13.321 1.00 93.12 97 LYS A CA 1
ATOM 787 C C . LYS A 1 97 ? -5.653 -8.919 12.856 1.00 93.12 97 LYS A C 1
ATOM 789 O O . LYS A 1 97 ? -4.561 -9.194 13.354 1.00 93.12 97 LYS A O 1
ATOM 794 N N . GLU A 1 98 ? -6.208 -9.662 11.903 1.00 93.62 98 GLU A N 1
ATOM 795 C CA . GLU A 1 98 ? -5.557 -10.845 11.329 1.00 93.62 98 GLU A CA 1
ATOM 796 C C . GLU A 1 98 ? -4.257 -10.484 10.605 1.00 93.62 98 GLU A C 1
ATOM 798 O O . GLU A 1 98 ? -3.251 -11.177 10.750 1.00 93.62 98 GLU A O 1
ATOM 803 N N . PHE A 1 99 ? -4.238 -9.358 9.893 1.00 91.12 99 PHE A N 1
ATOM 804 C CA . PHE A 1 99 ? -3.059 -8.845 9.203 1.00 91.12 99 PHE A CA 1
ATOM 805 C C . PHE A 1 99 ? -1.927 -8.504 10.184 1.00 91.12 99 PHE A C 1
ATOM 807 O O . PHE A 1 99 ? -0.774 -8.894 9.979 1.00 91.12 99 PHE A O 1
ATOM 814 N N . CYS A 1 100 ? -2.250 -7.854 11.306 1.00 91.12 100 CYS A N 1
ATOM 815 C CA . CYS A 1 100 ? -1.298 -7.615 12.388 1.00 91.12 100 CYS A CA 1
ATOM 816 C C . CYS A 1 100 ? -0.875 -8.914 13.090 1.00 91.12 100 CYS A C 1
ATOM 818 O O . CYS A 1 100 ? 0.307 -9.073 13.391 1.00 91.12 100 CYS A O 1
ATOM 820 N N . ALA A 1 101 ? -1.780 -9.870 13.305 1.00 89.88 101 ALA A N 1
ATOM 821 C CA . ALA A 1 101 ? -1.439 -11.166 13.892 1.00 89.88 101 ALA A CA 1
ATOM 822 C C . ALA A 1 101 ? -0.497 -11.978 12.986 1.00 89.88 101 ALA A C 1
ATOM 824 O O . ALA A 1 101 ? 0.471 -12.570 13.462 1.00 89.88 101 ALA A O 1
ATOM 825 N N . PHE A 1 102 ? -0.703 -11.937 11.668 1.00 89.31 102 PHE A N 1
ATOM 826 C CA . PHE A 1 102 ? 0.175 -12.583 10.694 1.00 89.31 102 PHE A CA 1
ATOM 827 C C . PHE A 1 102 ? 1.614 -12.057 10.772 1.00 89.31 102 PHE A C 1
ATOM 829 O O . PHE A 1 102 ? 2.566 -12.828 10.609 1.00 89.31 102 PHE A O 1
ATOM 836 N N . SER A 1 103 ? 1.794 -10.772 11.099 1.00 88.12 103 SER A N 1
ATOM 837 C CA . SER A 1 103 ? 3.122 -10.169 11.262 1.00 88.12 103 SER A CA 1
ATOM 838 C C . SER A 1 103 ? 3.983 -10.855 12.336 1.00 88.12 103 SER A C 1
ATOM 840 O O . SER A 1 103 ? 5.210 -10.787 12.271 1.00 88.12 103 SER A O 1
ATOM 842 N N . GLN A 1 104 ? 3.372 -11.583 13.280 1.00 84.38 104 GLN A N 1
ATOM 843 C CA . GLN A 1 104 ? 4.084 -12.357 14.304 1.00 84.38 104 GLN A CA 1
ATOM 844 C C . GLN A 1 104 ? 4.885 -13.524 13.715 1.00 84.38 104 GLN A C 1
ATOM 846 O O . GLN A 1 104 ? 5.861 -13.972 14.314 1.00 84.38 104 GLN A O 1
ATOM 851 N N . THR A 1 105 ? 4.501 -14.005 12.530 1.00 88.94 105 THR A N 1
ATOM 852 C CA . THR A 1 105 ? 5.226 -15.065 11.814 1.00 88.94 105 THR A CA 1
ATOM 853 C C . THR A 1 105 ? 6.459 -14.541 11.074 1.00 88.94 105 THR A C 1
ATOM 855 O O . THR A 1 105 ? 7.303 -15.322 10.628 1.00 88.94 105 THR A O 1
ATOM 858 N N . LEU A 1 106 ? 6.587 -13.216 10.938 1.00 87.00 106 LEU A N 1
ATOM 859 C CA . LEU A 1 106 ? 7.702 -12.582 10.251 1.00 87.00 106 LEU A CA 1
ATOM 860 C C . LEU A 1 106 ? 8.957 -12.572 11.130 1.00 87.00 106 LEU A C 1
ATOM 862 O O . LEU A 1 106 ? 8.905 -12.497 12.357 1.00 87.00 106 LEU A O 1
ATOM 866 N N . GLN A 1 107 ? 10.124 -12.574 10.482 1.00 87.25 107 GLN A N 1
ATOM 867 C CA . GLN A 1 107 ? 11.386 -12.319 11.179 1.00 87.25 107 GLN A CA 1
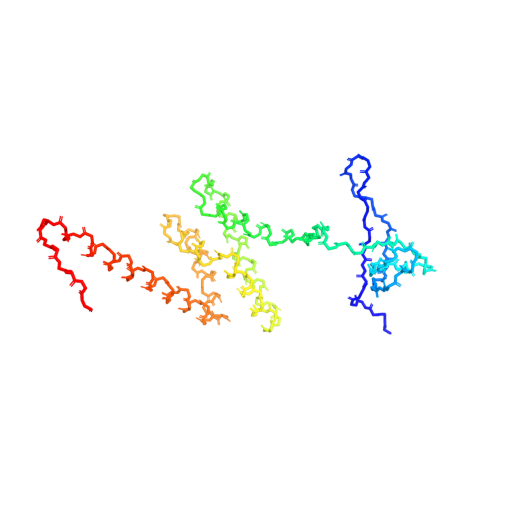ATOM 868 C C . GLN A 1 107 ? 11.371 -10.926 11.838 1.00 87.25 107 GLN A C 1
ATOM 870 O O . GLN A 1 107 ? 10.804 -10.005 11.245 1.00 87.25 107 GLN A O 1
ATOM 875 N N . PRO A 1 108 ? 12.066 -10.719 12.976 1.00 86.06 108 PRO A N 1
ATOM 876 C CA . PRO A 1 108 ? 12.023 -9.458 13.727 1.00 86.06 108 PRO A CA 1
ATOM 877 C C . PRO A 1 108 ? 12.270 -8.210 12.868 1.00 86.06 108 PRO A C 1
ATOM 879 O O . PRO A 1 108 ? 11.490 -7.269 12.896 1.00 86.06 108 PRO A O 1
ATOM 882 N N . GLN A 1 109 ? 13.286 -8.255 12.007 1.00 81.19 109 GLN A N 1
ATOM 883 C CA . GLN A 1 109 ? 13.626 -7.176 11.072 1.00 81.19 109 GLN A CA 1
ATOM 884 C C . GLN A 1 109 ? 12.505 -6.837 10.070 1.00 81.19 109 GLN A C 1
ATOM 886 O O . GLN A 1 109 ? 12.273 -5.666 9.772 1.00 81.19 109 GLN A O 1
ATOM 891 N N . ASN A 1 110 ? 11.776 -7.843 9.581 1.00 84.81 110 ASN A N 1
ATOM 892 C CA . ASN A 1 110 ? 10.654 -7.633 8.664 1.00 84.81 110 ASN A CA 1
ATOM 893 C C . ASN A 1 110 ? 9.408 -7.150 9.411 1.00 84.81 110 ASN A C 1
ATOM 895 O O . ASN A 1 110 ? 8.656 -6.341 8.877 1.00 84.81 110 ASN A O 1
ATOM 899 N N . ARG A 1 111 ? 9.209 -7.610 10.649 1.00 88.12 111 ARG A N 1
ATOM 900 C CA . ARG A 1 111 ? 8.121 -7.166 11.522 1.00 88.12 111 ARG A CA 1
ATOM 901 C C . ARG A 1 111 ? 8.274 -5.692 11.909 1.00 88.12 111 ARG A C 1
ATOM 903 O O . ARG A 1 111 ? 7.312 -4.936 11.824 1.00 88.12 111 ARG A O 1
ATOM 910 N N . ASP A 1 112 ? 9.486 -5.261 12.247 1.00 84.75 112 ASP A N 1
ATOM 911 C CA . ASP A 1 112 ? 9.768 -3.854 12.551 1.00 84.75 112 ASP A CA 1
ATOM 912 C C . ASP A 1 112 ? 9.500 -2.957 11.337 1.00 84.75 112 ASP A C 1
ATOM 914 O O . ASP A 1 112 ? 8.904 -1.886 11.467 1.00 84.75 112 ASP A O 1
ATOM 918 N N . ALA A 1 113 ? 9.926 -3.393 10.146 1.00 86.62 113 ALA A N 1
ATOM 919 C CA . ALA A 1 113 ? 9.650 -2.687 8.898 1.00 86.62 113 ALA A CA 1
ATOM 920 C C . ALA A 1 113 ? 8.142 -2.619 8.610 1.00 86.62 113 ALA A C 1
ATOM 922 O O . ALA A 1 113 ? 7.632 -1.554 8.276 1.00 86.62 113 ALA A O 1
ATOM 923 N N . PHE A 1 114 ? 7.426 -3.726 8.809 1.00 89.44 114 PHE A N 1
ATOM 924 C CA . PHE A 1 114 ? 5.981 -3.822 8.625 1.00 89.44 114 PHE A CA 1
ATOM 925 C C . PHE A 1 114 ? 5.212 -2.817 9.492 1.00 89.44 114 PHE A C 1
ATOM 927 O O . PHE A 1 114 ? 4.436 -2.020 8.964 1.00 89.44 114 PHE A O 1
ATOM 934 N N . PHE A 1 115 ? 5.468 -2.787 10.804 1.00 88.62 115 PHE A N 1
ATOM 935 C CA . PHE A 1 115 ? 4.777 -1.852 11.695 1.00 88.62 115 PHE A CA 1
ATOM 936 C C . PHE A 1 115 ? 5.161 -0.395 11.424 1.00 88.62 115 PHE A C 1
ATOM 938 O O . PHE A 1 115 ? 4.303 0.482 11.506 1.00 88.62 115 PHE A O 1
ATOM 945 N N . LYS A 1 116 ? 6.416 -0.117 11.038 1.00 86.56 116 LYS A N 1
ATOM 946 C CA . LYS A 1 116 ? 6.822 1.226 10.582 1.00 86.56 116 LYS A CA 1
ATOM 947 C C . LYS A 1 116 ? 6.010 1.679 9.375 1.00 86.56 116 LYS A C 1
ATOM 949 O O . LYS A 1 116 ? 5.528 2.808 9.362 1.00 86.56 116 LYS A O 1
ATOM 954 N N . THR A 1 117 ? 5.818 0.802 8.394 1.00 87.94 117 THR A N 1
ATOM 955 C CA . THR A 1 117 ? 4.991 1.109 7.226 1.00 87.94 117 THR A CA 1
ATOM 956 C C . THR A 1 117 ? 3.532 1.335 7.622 1.00 87.94 117 THR A C 1
ATOM 958 O O . THR A 1 117 ? 2.976 2.359 7.238 1.00 87.94 117 THR A O 1
ATOM 961 N N . LEU A 1 118 ? 2.932 0.462 8.444 1.00 88.88 118 LEU A N 1
ATOM 962 C CA . LEU A 1 118 ? 1.558 0.644 8.951 1.00 88.88 118 LEU A CA 1
ATOM 963 C C . LEU A 1 118 ? 1.358 1.991 9.654 1.00 88.88 118 LEU A C 1
ATOM 965 O O . LEU A 1 118 ? 0.367 2.677 9.411 1.00 88.88 118 LEU A O 1
ATOM 969 N N . SER A 1 119 ? 2.319 2.397 10.483 1.00 86.06 119 SER A N 1
ATOM 970 C CA . SER A 1 119 ? 2.296 3.701 11.147 1.00 86.06 119 SER A CA 1
ATOM 971 C C . SER A 1 119 ? 2.345 4.862 10.173 1.00 86.06 119 SER A C 1
ATOM 973 O O . SER A 1 119 ? 1.555 5.791 10.304 1.00 86.06 119 SER A O 1
ATOM 975 N N . ASN A 1 120 ? 3.240 4.804 9.185 1.00 85.88 120 ASN A N 1
ATOM 976 C CA . ASN A 1 120 ? 3.370 5.857 8.179 1.00 85.88 120 ASN A CA 1
ATOM 977 C C . ASN A 1 120 ? 2.108 5.999 7.315 1.00 85.88 120 ASN A C 1
ATOM 979 O O . ASN A 1 120 ? 1.861 7.072 6.776 1.00 85.88 120 ASN A O 1
ATOM 983 N N . MET A 1 121 ? 1.315 4.932 7.194 1.00 85.31 121 MET A N 1
ATOM 984 C CA . MET A 1 121 ? 0.038 4.935 6.478 1.00 85.31 121 MET A CA 1
ATOM 985 C C . MET A 1 121 ? -1.149 5.404 7.336 1.00 85.31 121 MET A C 1
ATOM 987 O O . MET A 1 121 ? -2.248 5.522 6.804 1.00 85.31 121 MET A O 1
ATOM 991 N N . GLY A 1 122 ? -0.950 5.694 8.628 1.00 86.62 122 GLY A N 1
ATOM 992 C CA . GLY A 1 122 ? -1.981 6.295 9.481 1.00 86.62 122 GLY A CA 1
ATOM 993 C C . GLY A 1 122 ? -2.780 5.321 10.351 1.00 86.62 122 GLY A C 1
ATOM 994 O O . GLY A 1 122 ? -3.888 5.657 10.761 1.00 86.62 122 GLY A O 1
ATOM 995 N N . ILE A 1 123 ? -2.233 4.145 10.688 1.00 90.88 123 ILE A N 1
ATOM 996 C CA . ILE A 1 123 ? -2.931 3.198 11.578 1.00 90.88 123 ILE A CA 1
ATOM 997 C C . ILE A 1 123 ? -3.239 3.793 12.965 1.00 90.88 123 ILE A C 1
ATOM 999 O O . ILE A 1 123 ? -4.291 3.507 13.519 1.00 90.88 123 ILE A O 1
ATOM 1003 N N . LEU A 1 124 ? -2.354 4.624 13.532 1.00 89.75 124 LEU A N 1
ATOM 1004 C CA . LEU A 1 124 ? -2.527 5.176 14.884 1.00 89.75 124 LEU A CA 1
ATOM 1005 C C . LEU A 1 124 ? -3.720 6.149 14.981 1.00 89.75 124 LEU A C 1
ATOM 1007 O O . LEU A 1 124 ? -4.585 5.892 15.817 1.00 89.75 124 LEU A O 1
ATOM 1011 N N . PRO A 1 125 ? -3.849 7.166 14.101 1.00 89.56 125 PRO A N 1
ATOM 1012 C CA . PRO A 1 125 ? -5.071 7.969 14.015 1.00 89.56 125 PRO A CA 1
ATOM 1013 C C . PRO A 1 125 ? -6.337 7.132 13.788 1.00 89.56 125 PRO A C 1
ATOM 1015 O O . PRO A 1 125 ? -7.375 7.395 14.388 1.00 89.56 125 PRO A O 1
ATOM 1018 N N . ALA A 1 126 ? -6.264 6.090 12.950 1.00 91.81 126 ALA A N 1
ATOM 1019 C CA . ALA A 1 126 ? -7.416 5.227 12.704 1.00 91.81 126 ALA A CA 1
ATOM 1020 C C . ALA A 1 126 ? -7.843 4.456 13.964 1.00 91.81 126 ALA A C 1
ATOM 1022 O O . ALA A 1 126 ? -9.036 4.365 14.250 1.00 91.81 126 ALA A O 1
ATOM 1023 N N . LEU A 1 127 ? -6.876 3.940 14.737 1.00 91.38 127 LEU A N 1
ATOM 1024 C CA . LEU A 1 127 ? -7.127 3.253 16.006 1.00 91.38 127 LEU A CA 1
ATOM 1025 C C . LEU A 1 127 ? -7.773 4.172 17.046 1.00 91.38 127 LEU A C 1
ATOM 1027 O O . LEU A 1 127 ? -8.671 3.730 17.754 1.00 91.38 127 LEU A O 1
ATOM 1031 N N . GLU A 1 128 ? -7.343 5.430 17.133 1.00 89.75 128 GLU A N 1
ATOM 1032 C CA . GLU A 1 128 ? -7.923 6.415 18.051 1.00 89.75 128 GLU A CA 1
ATOM 1033 C C . GLU A 1 128 ? -9.424 6.609 17.799 1.00 89.75 128 GLU A C 1
ATOM 1035 O O . GLU A 1 128 ? -10.230 6.499 18.726 1.00 89.75 128 GLU A O 1
ATOM 1040 N N . VAL A 1 129 ? -9.809 6.805 16.533 1.00 90.38 129 VAL A N 1
ATOM 1041 C CA . VAL A 1 129 ? -11.212 6.986 16.137 1.00 90.38 129 VAL A CA 1
ATOM 1042 C C . VAL A 1 129 ? -12.041 5.746 16.472 1.00 90.38 129 VAL A C 1
ATOM 1044 O O . VAL A 1 129 ? -13.080 5.858 17.122 1.00 90.38 129 VAL A O 1
ATOM 1047 N N . ILE A 1 130 ? -11.585 4.551 16.080 1.00 91.00 130 ILE A N 1
ATOM 1048 C CA . ILE A 1 130 ? -12.364 3.321 16.301 1.00 91.00 130 ILE A CA 1
ATOM 1049 C C . ILE A 1 130 ? -12.412 2.899 17.778 1.00 91.00 130 ILE A C 1
ATOM 1051 O O . ILE A 1 130 ? -13.366 2.245 18.196 1.00 91.00 130 ILE A O 1
ATOM 1055 N N . LEU A 1 131 ? -11.421 3.285 18.593 1.00 89.69 131 LEU A N 1
ATOM 1056 C CA . LEU A 1 131 ? -11.461 3.086 20.046 1.00 89.69 131 LEU A CA 1
ATOM 1057 C C . LEU A 1 131 ? -12.529 3.961 20.722 1.00 89.69 131 LEU A C 1
ATOM 1059 O O . LEU A 1 131 ? -13.016 3.588 21.793 1.00 89.69 131 LEU A O 1
ATOM 1063 N N . GLY A 1 132 ? -12.900 5.085 20.098 1.00 87.06 132 GLY A N 1
ATOM 1064 C CA . GLY A 1 132 ? -13.959 5.993 20.543 1.00 87.06 132 GLY A CA 1
ATOM 1065 C C . GLY A 1 132 ? -15.379 5.613 20.102 1.00 87.06 132 GLY A C 1
ATOM 1066 O O . GLY A 1 132 ? -16.321 6.291 20.501 1.00 87.06 132 GLY A O 1
ATOM 1067 N N . MET A 1 133 ? -15.555 4.557 19.299 1.00 89.00 133 MET A N 1
ATOM 1068 C CA . MET A 1 133 ? -16.868 4.120 18.801 1.00 89.00 133 MET A CA 1
ATOM 1069 C C . MET A 1 133 ? -17.659 3.305 19.836 1.00 89.00 133 MET A C 1
ATOM 1071 O O . MET A 1 133 ? -17.082 2.636 20.685 1.00 89.00 133 MET A O 1
ATOM 1075 N N . ASP A 1 134 ? -18.990 3.280 19.740 1.00 87.44 134 ASP A N 1
ATOM 1076 C CA . ASP A 1 134 ? -19.829 2.514 20.679 1.00 87.44 134 ASP A CA 1
ATOM 1077 C C . ASP A 1 134 ? -19.799 0.986 20.436 1.00 87.44 134 ASP A C 1
ATOM 1079 O O . ASP A 1 134 ? -20.121 0.201 21.335 1.00 87.44 134 ASP A O 1
ATOM 1083 N N . ASP A 1 135 ? -19.354 0.538 19.255 1.00 88.44 135 ASP A N 1
ATOM 1084 C CA . ASP A 1 135 ? -19.238 -0.884 18.911 1.00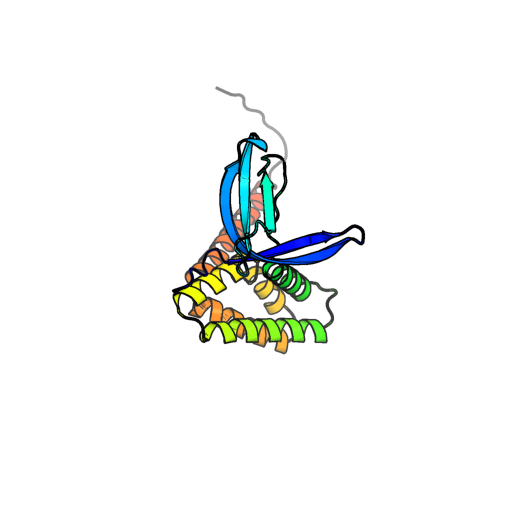 88.44 135 ASP A CA 1
ATOM 1085 C C . ASP A 1 135 ? -18.144 -1.572 19.752 1.00 88.44 135 ASP A C 1
ATOM 1087 O O . ASP A 1 135 ? -16.941 -1.308 19.649 1.00 88.44 135 ASP A O 1
ATOM 1091 N N . THR A 1 136 ? -18.576 -2.512 20.596 1.00 90.19 136 THR A N 1
ATOM 1092 C CA . THR A 1 136 ? -17.695 -3.242 21.518 1.00 90.19 136 THR A CA 1
ATOM 1093 C C . THR A 1 136 ? -16.754 -4.209 20.797 1.00 90.19 136 THR A C 1
ATOM 1095 O O . THR A 1 136 ? -15.620 -4.405 21.239 1.00 90.19 136 THR A O 1
ATOM 1098 N N . GLN A 1 137 ? -17.193 -4.819 19.697 1.00 89.50 137 GLN A N 1
ATOM 1099 C CA . GLN A 1 137 ? -16.394 -5.776 18.938 1.00 89.50 137 GLN A CA 1
ATOM 1100 C C . GLN A 1 137 ? -15.293 -5.058 18.153 1.00 89.50 137 GLN A C 1
ATOM 1102 O O . GLN A 1 137 ? -14.136 -5.484 18.202 1.00 89.50 137 GLN A O 1
ATOM 1107 N N . VAL A 1 138 ? -15.621 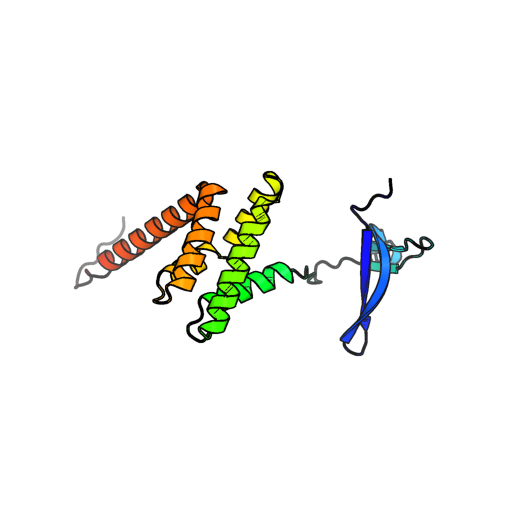-3.926 17.524 1.00 91.62 138 VAL A N 1
ATOM 1108 C CA . VAL A 1 138 ? -14.643 -3.055 16.858 1.00 91.62 138 VAL A CA 1
ATOM 1109 C C . VAL A 1 138 ? -13.614 -2.540 17.863 1.00 91.62 138 VAL A C 1
ATOM 1111 O O . VAL A 1 138 ? -12.410 -2.670 17.630 1.00 91.62 138 VAL A O 1
ATOM 1114 N N . ARG A 1 139 ? -14.056 -2.056 19.031 1.00 93.06 139 ARG A N 1
ATOM 1115 C CA . ARG A 1 139 ? -13.154 -1.612 20.106 1.00 93.06 139 ARG A CA 1
ATOM 1116 C C . ARG A 1 139 ? -12.246 -2.717 20.637 1.00 93.06 139 ARG A C 1
ATOM 1118 O O . ARG A 1 139 ? -11.068 -2.470 20.908 1.00 93.06 139 ARG A O 1
ATOM 1125 N N . SER A 1 140 ? -12.770 -3.932 20.792 1.00 93.06 140 SER A N 1
ATOM 1126 C CA . SER A 1 140 ? -11.974 -5.081 21.232 1.00 93.06 140 SER A CA 1
ATOM 1127 C C . SER A 1 140 ? -10.879 -5.409 20.218 1.00 93.06 140 SER A C 1
ATOM 1129 O O . SER A 1 140 ? -9.723 -5.565 20.602 1.00 93.06 140 SER A O 1
ATOM 1131 N N . ALA A 1 141 ? -11.215 -5.465 18.926 1.00 93.44 141 ALA A N 1
ATOM 1132 C CA . ALA A 1 141 ? -10.239 -5.721 17.871 1.00 93.44 141 ALA A CA 1
ATOM 1133 C C . ALA A 1 141 ? -9.185 -4.603 17.779 1.00 93.44 141 ALA A C 1
ATOM 1135 O O . ALA A 1 141 ? -7.994 -4.888 17.659 1.00 93.44 141 ALA A O 1
ATOM 1136 N N . ALA A 1 142 ? -9.600 -3.341 17.915 1.00 93.19 142 ALA A N 1
ATOM 1137 C CA . ALA A 1 142 ? -8.700 -2.191 17.962 1.00 93.19 142 ALA A CA 1
ATOM 1138 C C . ALA A 1 142 ? -7.703 -2.272 19.130 1.00 93.19 142 ALA A C 1
ATOM 1140 O O . ALA A 1 142 ? -6.519 -1.986 18.960 1.00 93.19 142 ALA A O 1
ATOM 1141 N N . THR A 1 143 ? -8.167 -2.714 20.302 1.00 91.44 143 THR A N 1
ATOM 1142 C CA . THR A 1 143 ? -7.326 -2.902 21.496 1.00 91.44 143 THR A CA 1
ATOM 1143 C C . THR A 1 143 ? -6.279 -3.997 21.280 1.00 91.44 143 THR A C 1
ATOM 1145 O O . THR A 1 143 ? -5.119 -3.824 21.662 1.00 91.44 143 THR A O 1
ATOM 1148 N N . ASP A 1 144 ? -6.652 -5.098 20.622 1.00 92.00 144 ASP A N 1
ATOM 1149 C CA . ASP A 1 144 ? -5.711 -6.164 20.259 1.00 92.00 144 ASP A CA 1
ATOM 1150 C C . ASP A 1 144 ? -4.629 -5.644 19.296 1.00 92.00 144 ASP A C 1
ATOM 1152 O O . ASP A 1 144 ? -3.435 -5.857 19.519 1.00 92.00 144 ASP A O 1
ATOM 1156 N N . ILE A 1 145 ? -5.029 -4.901 18.257 1.00 91.88 145 ILE A N 1
ATOM 1157 C CA . ILE A 1 145 ? -4.102 -4.295 17.288 1.00 91.88 145 ILE A CA 1
ATOM 1158 C C . ILE A 1 145 ? -3.154 -3.311 17.982 1.00 91.88 145 ILE A C 1
ATOM 1160 O O . ILE A 1 145 ? -1.941 -3.352 17.761 1.00 91.88 145 ILE A O 1
ATOM 1164 N N . PHE A 1 146 ? -3.687 -2.445 18.845 1.00 91.06 146 PHE A N 1
ATOM 1165 C CA . PHE A 1 146 ? -2.886 -1.497 19.614 1.00 91.06 146 PHE A CA 1
ATOM 1166 C C . PHE A 1 146 ? -1.882 -2.214 20.524 1.00 91.06 146 PHE A C 1
ATOM 1168 O O . PHE A 1 146 ? -0.729 -1.796 20.629 1.00 91.06 146 PHE A O 1
ATOM 1175 N N . SER A 1 147 ? -2.281 -3.338 21.124 1.00 90.56 147 SER A N 1
ATOM 1176 C CA . SER A 1 147 ? -1.392 -4.155 21.956 1.00 90.56 147 SER A CA 1
ATOM 1177 C C . SER A 1 147 ? -0.212 -4.702 21.146 1.00 90.56 147 SER A C 1
ATOM 1179 O O . SER A 1 147 ? 0.924 -4.615 21.609 1.00 90.56 147 SER A O 1
ATOM 1181 N N . TYR A 1 148 ? -0.437 -5.156 19.905 1.00 88.38 148 TYR A N 1
ATOM 1182 C CA . TYR A 1 148 ? 0.655 -5.549 19.004 1.00 88.38 148 TYR A CA 1
ATOM 1183 C C . TYR A 1 148 ? 1.591 -4.384 18.662 1.00 88.38 148 TYR A C 1
ATOM 1185 O O . TYR A 1 148 ? 2.809 -4.561 18.645 1.00 88.38 148 TYR A O 1
ATOM 1193 N N . LEU A 1 149 ? 1.054 -3.185 18.418 1.00 88.31 149 LEU A N 1
ATOM 1194 C CA . LEU A 1 149 ? 1.874 -2.002 18.140 1.00 88.31 149 LEU A CA 1
ATOM 1195 C C . LEU A 1 149 ? 2.770 -1.636 19.328 1.00 88.31 149 LEU A C 1
ATOM 1197 O O . LEU A 1 149 ? 3.953 -1.365 19.135 1.00 88.31 149 LEU A O 1
ATOM 1201 N N . VAL A 1 150 ? 2.234 -1.667 20.549 1.00 88.38 150 VAL A N 1
ATOM 1202 C CA . VAL A 1 150 ? 3.006 -1.387 21.770 1.00 88.38 150 VAL A CA 1
ATOM 1203 C C . VAL A 1 150 ? 4.058 -2.467 22.024 1.00 88.38 150 VAL A C 1
ATOM 1205 O O . VAL A 1 150 ? 5.187 -2.139 22.385 1.00 88.38 150 VAL A O 1
ATOM 1208 N N . GLU A 1 151 ? 3.715 -3.741 21.821 1.00 87.31 151 GLU A N 1
ATOM 1209 C CA . GLU A 1 151 ? 4.631 -4.866 22.029 1.00 87.31 151 GLU A CA 1
ATOM 1210 C C . GLU A 1 151 ? 5.819 -4.827 21.056 1.00 87.31 151 GLU A C 1
ATOM 1212 O O . GLU A 1 151 ? 6.966 -5.020 21.466 1.00 87.31 151 GLU A O 1
ATOM 1217 N N . TYR A 1 152 ? 5.563 -4.556 19.773 1.00 83.88 152 TYR A N 1
ATOM 1218 C CA . TYR A 1 152 ? 6.587 -4.647 18.729 1.00 83.88 152 TYR A CA 1
ATOM 1219 C C . TYR A 1 152 ? 7.250 -3.317 18.381 1.00 83.88 152 TYR A C 1
ATOM 1221 O O . TYR A 1 152 ? 8.372 -3.319 17.877 1.00 83.88 152 TYR A O 1
ATOM 1229 N N . ASN A 1 153 ? 6.603 -2.180 18.644 1.00 82.81 153 ASN A N 1
ATOM 1230 C CA . ASN A 1 153 ? 7.170 -0.865 18.365 1.00 82.81 153 ASN A CA 1
ATOM 1231 C C . ASN A 1 153 ? 6.731 0.207 19.388 1.00 82.81 153 ASN A C 1
ATOM 1233 O O . ASN A 1 153 ? 6.037 1.169 19.046 1.00 82.81 153 ASN A O 1
ATOM 1237 N N . PRO A 1 154 ? 7.180 0.107 20.653 1.00 85.00 154 PRO A N 1
ATOM 1238 C CA . PRO A 1 154 ? 6.774 1.038 21.710 1.00 85.00 154 PRO A CA 1
ATOM 1239 C C . PRO A 1 154 ? 7.238 2.480 21.451 1.00 85.00 154 PRO A C 1
ATOM 1241 O O . PRO A 1 154 ? 6.586 3.433 21.877 1.00 85.00 154 PRO A O 1
ATOM 1244 N N . SER A 1 155 ? 8.361 2.659 20.747 1.00 84.69 155 SER A N 1
ATOM 1245 C CA . SER A 1 155 ? 8.903 3.980 20.409 1.00 84.69 155 SER A CA 1
ATOM 1246 C C . SER A 1 155 ? 7.963 4.777 19.511 1.00 84.69 155 SER A C 1
ATOM 1248 O O . SER A 1 155 ? 7.761 5.961 19.753 1.00 84.69 155 SER A O 1
ATOM 1250 N N . MET A 1 156 ? 7.364 4.119 18.523 1.00 84.19 156 MET A N 1
ATOM 1251 C CA . MET A 1 156 ? 6.406 4.724 17.602 1.00 84.19 156 MET A CA 1
ATOM 1252 C C . MET A 1 156 ? 5.144 5.202 18.321 1.00 84.19 156 MET A C 1
ATOM 1254 O O . MET A 1 156 ? 4.727 6.341 18.133 1.00 84.19 156 MET A O 1
ATOM 1258 N N . VAL A 1 157 ? 4.565 4.364 19.187 1.00 84.88 157 VAL A N 1
ATOM 1259 C CA . VAL A 1 157 ? 3.375 4.742 19.968 1.00 84.88 157 VAL A CA 1
ATOM 1260 C C . VAL A 1 157 ? 3.693 5.922 20.888 1.00 84.88 157 VAL A C 1
ATOM 1262 O O . VAL A 1 157 ? 2.925 6.877 20.969 1.00 84.88 157 VAL A O 1
ATOM 1265 N N . ARG A 1 158 ? 4.861 5.901 21.544 1.00 85.12 158 ARG A N 1
ATOM 1266 C CA . ARG A 1 158 ? 5.316 7.014 22.384 1.00 85.12 158 ARG A CA 1
ATOM 1267 C C . ARG A 1 158 ? 5.465 8.308 21.587 1.00 85.12 158 ARG A C 1
ATOM 1269 O O . ARG A 1 158 ? 5.074 9.359 22.080 1.00 85.12 158 ARG A O 1
ATOM 1276 N N . GLU A 1 159 ? 6.054 8.240 20.397 1.00 84.94 159 GLU A N 1
ATOM 1277 C CA . GLU A 1 159 ? 6.252 9.407 19.541 1.00 84.94 159 GLU A CA 1
ATOM 1278 C C . GLU A 1 159 ? 4.916 10.024 19.114 1.00 84.94 159 GLU A C 1
ATOM 1280 O O . GLU A 1 159 ? 4.755 11.234 19.244 1.00 84.94 159 GLU A O 1
ATOM 1285 N N . PHE A 1 160 ? 3.938 9.204 18.721 1.00 82.19 160 PHE A N 1
ATOM 1286 C CA . PHE A 1 160 ? 2.583 9.663 18.402 1.00 82.19 160 PHE A CA 1
ATOM 1287 C C . PHE A 1 160 ? 1.927 10.397 19.582 1.00 82.19 160 PHE A C 1
ATOM 1289 O O . PHE A 1 160 ? 1.522 11.549 19.447 1.00 82.19 160 PHE A O 1
ATOM 1296 N N . VAL A 1 161 ? 1.933 9.786 20.773 1.00 82.69 161 VAL A N 1
ATOM 1297 C CA . VAL A 1 161 ? 1.374 10.400 21.993 1.00 82.69 161 VAL A CA 1
ATOM 1298 C C . VAL A 1 161 ? 2.092 11.708 22.356 1.00 82.69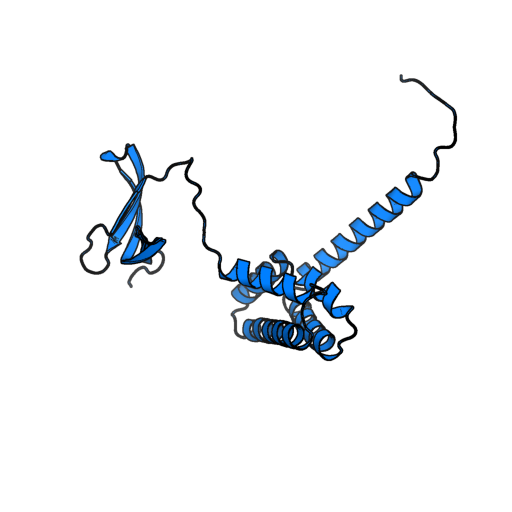 161 VAL A C 1
ATOM 1300 O O . VAL A 1 161 ? 1.468 12.667 22.806 1.00 82.69 161 VAL A O 1
ATOM 1303 N N . MET A 1 162 ? 3.413 11.777 22.163 1.00 80.00 162 MET A N 1
ATOM 1304 C CA . MET A 1 162 ? 4.180 13.000 22.419 1.00 80.00 162 MET A CA 1
ATOM 1305 C C . MET A 1 162 ? 3.868 14.111 21.406 1.00 80.00 162 MET A C 1
ATOM 1307 O O . MET A 1 162 ? 3.807 15.277 21.795 1.00 80.00 162 MET A O 1
ATOM 1311 N N . GLN A 1 163 ? 3.655 13.774 20.132 1.00 74.94 163 GLN A N 1
ATOM 1312 C CA . GLN A 1 163 ? 3.280 14.740 19.095 1.00 74.94 163 GLN A CA 1
ATOM 1313 C C . GLN A 1 163 ? 1.884 15.332 19.347 1.00 74.94 163 GLN A C 1
ATOM 1315 O O . GLN A 1 163 ? 1.713 16.546 19.227 1.00 74.94 163 GLN A O 1
ATOM 1320 N N . GLU A 1 164 ? 0.924 14.511 19.776 1.00 65.94 164 GLU A N 1
ATOM 1321 C CA . GLU A 1 164 ? -0.423 14.942 20.175 1.00 65.94 164 GLU A CA 1
ATOM 1322 C C . GLU A 1 164 ? -0.407 15.927 21.355 1.00 65.94 164 GLU A C 1
ATOM 1324 O O . GLU A 1 164 ? -1.039 16.986 21.314 1.00 65.94 164 GLU A O 1
ATOM 1329 N N . ALA A 1 165 ? 0.371 15.625 22.400 1.00 61.34 165 ALA A N 1
ATOM 1330 C CA . ALA A 1 165 ? 0.496 16.494 23.571 1.00 61.34 165 ALA A CA 1
ATOM 1331 C C . ALA A 1 165 ? 1.067 17.877 23.206 1.00 61.34 165 ALA A C 1
ATOM 1333 O O . ALA A 1 165 ? 0.615 18.902 23.718 1.00 61.34 165 ALA A O 1
ATOM 1334 N N . GLN A 1 166 ? 2.023 17.920 22.274 1.00 59.19 166 GLN A N 1
ATOM 1335 C CA . GLN A 1 166 ? 2.641 19.165 21.822 1.00 59.19 166 GLN A CA 1
ATOM 1336 C C . GLN A 1 166 ? 1.681 20.032 20.981 1.00 59.19 166 GLN A C 1
ATOM 1338 O O . GLN A 1 166 ? 1.747 21.259 21.063 1.00 59.19 166 GLN A O 1
ATOM 1343 N N . GLN A 1 167 ? 0.787 19.419 20.194 1.00 55.38 167 GLN A N 1
ATOM 1344 C CA . GLN A 1 167 ? -0.229 20.133 19.407 1.00 55.38 167 GLN A CA 1
ATOM 1345 C C . GLN A 1 167 ? -1.367 20.673 20.286 1.00 55.38 167 GLN A C 1
ATOM 1347 O O . GLN A 1 167 ? -1.787 21.820 20.112 1.00 55.38 167 GLN A O 1
ATOM 1352 N N . ASN A 1 168 ? -1.812 19.898 21.278 1.00 52.28 168 ASN A N 1
ATOM 1353 C CA . ASN A 1 168 ? -2.858 20.316 22.217 1.00 52.28 168 ASN A CA 1
ATOM 1354 C C . ASN A 1 168 ? -2.406 21.457 23.153 1.00 52.28 168 ASN A C 1
ATOM 1356 O O . ASN A 1 168 ? -3.204 22.346 23.476 1.00 52.28 168 ASN A O 1
ATOM 1360 N N . ASP A 1 169 ? -1.120 21.512 23.517 1.00 53.34 169 ASP A N 1
ATOM 1361 C CA . ASP A 1 169 ? -0.538 22.638 24.262 1.00 53.34 169 ASP A CA 1
ATOM 1362 C C . ASP A 1 169 ? -0.427 23.925 23.417 1.00 53.34 169 ASP A C 1
ATOM 1364 O O . ASP A 1 169 ? -0.589 25.026 23.949 1.00 53.34 169 ASP A O 1
ATOM 1368 N N . ASP A 1 170 ? -0.184 23.822 22.105 1.00 48.94 170 ASP A N 1
ATOM 1369 C CA . ASP A 1 170 ? -0.065 24.984 21.207 1.00 48.94 170 ASP A CA 1
ATOM 1370 C C . ASP A 1 170 ? -1.438 25.605 20.874 1.00 48.94 170 ASP A C 1
ATOM 1372 O O . ASP A 1 170 ? -1.578 26.829 20.813 1.00 48.94 170 ASP A O 1
ATOM 1376 N N . VAL A 1 171 ? -2.490 24.784 20.747 1.00 50.47 171 VAL A N 1
ATOM 1377 C CA . VAL A 1 171 ? -3.884 25.253 20.602 1.00 50.47 171 VAL A CA 1
ATOM 1378 C C . VAL A 1 171 ? -4.379 25.910 21.893 1.00 50.47 171 VAL A C 1
ATOM 1380 O O . VAL A 1 171 ? -4.982 26.987 21.848 1.00 50.47 171 VAL A O 1
ATOM 1383 N N . SER A 1 172 ? -4.061 25.322 23.050 1.00 47.53 172 SER A N 1
ATOM 1384 C CA . SER A 1 172 ? -4.394 25.895 24.360 1.00 47.53 172 SER A CA 1
ATOM 1385 C C . SER A 1 172 ? -3.704 27.245 24.585 1.00 47.53 172 SER A C 1
ATOM 1387 O O . SER A 1 172 ? -4.339 28.180 25.074 1.00 47.53 172 SER A O 1
ATOM 1389 N N . LYS A 1 173 ? -2.442 27.394 24.149 1.00 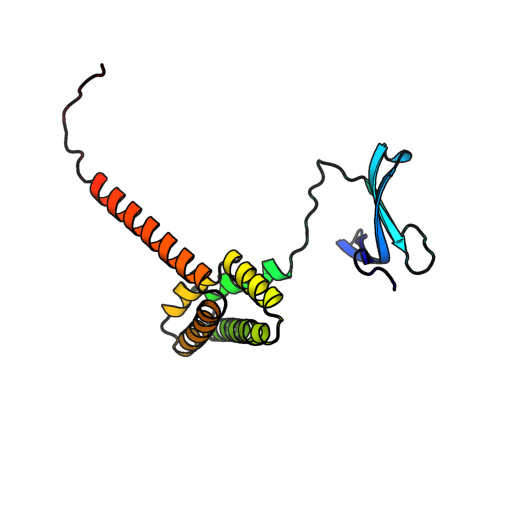45.03 173 LYS A N 1
ATOM 1390 C CA . LYS A 1 173 ? -1.712 28.673 24.184 1.00 45.03 173 LYS A CA 1
ATOM 1391 C C . LYS A 1 173 ? -2.278 29.711 23.208 1.00 45.03 173 LYS A C 1
ATOM 1393 O O . LYS A 1 173 ? -2.479 30.861 23.608 1.00 45.03 173 LYS A O 1
ATOM 1398 N N . LYS A 1 174 ? -2.636 29.318 21.978 1.00 43.16 174 LYS A N 1
ATOM 1399 C CA . LYS A 1 174 ? -3.252 30.219 20.980 1.00 43.16 174 LYS A CA 1
ATOM 1400 C C . LYS A 1 174 ? -4.634 30.736 21.396 1.00 43.16 174 LYS A C 1
ATOM 1402 O O . LYS A 1 174 ? -4.944 31.897 21.127 1.00 43.16 174 LYS A O 1
ATOM 1407 N N . LEU A 1 175 ? -5.452 29.935 22.090 1.00 39.34 175 LEU A N 1
ATOM 1408 C CA . LEU A 1 175 ? -6.748 30.398 22.612 1.00 39.34 175 LEU A CA 1
ATOM 1409 C C . LEU A 1 175 ? -6.611 31.384 23.784 1.00 39.34 175 LEU A C 1
ATOM 1411 O O . LEU A 1 175 ? -7.459 32.265 23.938 1.00 39.34 175 LEU A O 1
ATOM 1415 N N . THR A 1 176 ? -5.555 31.278 24.596 1.00 40.25 176 THR A N 1
ATOM 1416 C CA . THR A 1 176 ? -5.281 32.261 25.659 1.00 40.25 176 THR A CA 1
ATOM 1417 C C . THR A 1 176 ? -4.735 33.590 25.134 1.00 40.25 176 THR A C 1
ATOM 1419 O O . THR A 1 176 ? -4.997 34.626 25.743 1.00 40.25 176 THR A O 1
ATOM 1422 N N . GLU A 1 177 ? -4.059 33.604 23.982 1.00 39.59 177 GLU A N 1
ATOM 1423 C CA . GLU A 1 177 ? -3.502 34.831 23.387 1.00 39.59 177 GLU A CA 1
ATOM 1424 C C . GLU A 1 177 ? -4.527 35.655 22.581 1.00 39.59 177 GLU A C 1
ATOM 1426 O O . GLU A 1 177 ? -4.362 36.864 22.432 1.00 39.59 177 GLU A O 1
ATOM 1431 N N . GLN A 1 178 ? -5.642 35.066 22.129 1.00 38.31 178 GLN A N 1
ATOM 1432 C CA . GLN A 1 178 ? -6.678 35.793 21.372 1.00 38.31 178 GLN A CA 1
ATOM 1433 C C . GLN A 1 178 ? -7.722 36.546 22.221 1.00 38.31 178 GLN A C 1
ATOM 1435 O O . GLN A 1 178 ? -8.595 37.207 21.658 1.00 38.31 178 GLN A O 1
ATOM 1440 N N . LYS A 1 179 ? -7.652 36.517 23.561 1.00 36.84 179 LYS A N 1
ATOM 1441 C CA . LYS A 1 179 ? -8.679 37.139 24.428 1.00 36.84 179 LYS A CA 1
ATOM 1442 C C . LYS A 1 179 ? -8.318 38.504 25.028 1.00 36.84 179 LYS A C 1
ATOM 1444 O O . LYS A 1 179 ? -9.077 39.018 25.847 1.00 36.84 179 LYS A O 1
ATOM 1449 N N . ILE A 1 180 ? -7.222 39.135 24.599 1.00 43.91 180 ILE A N 1
ATOM 1450 C CA . ILE A 1 180 ? -6.859 40.498 25.025 1.00 43.91 180 ILE A CA 1
ATOM 1451 C C . ILE A 1 180 ? -6.523 41.356 23.804 1.00 43.91 180 ILE A C 1
ATOM 1453 O O . ILE A 1 180 ? -5.371 41.615 23.493 1.00 43.91 180 ILE A O 1
ATOM 1457 N N . THR A 1 181 ? -7.546 41.839 23.107 1.00 40.56 181 THR A N 1
ATOM 1458 C CA . THR A 1 181 ? -7.419 43.050 22.279 1.00 40.56 181 THR A CA 1
ATOM 1459 C C . THR A 1 181 ? -8.628 43.944 22.517 1.00 40.56 181 THR A C 1
ATOM 1461 O O . THR A 1 181 ? -9.499 44.125 21.674 1.00 40.56 181 THR A O 1
ATOM 1464 N N . SER A 1 182 ? -8.680 44.525 23.717 1.00 32.94 182 SER A N 1
ATOM 1465 C CA . SER A 1 182 ? -9.423 45.761 23.939 1.00 32.94 182 SER A CA 1
ATOM 1466 C C . SER A 1 182 ? -8.422 46.904 24.007 1.00 32.94 182 SER A C 1
ATOM 1468 O O . SER A 1 182 ? -7.791 47.092 25.036 1.00 32.94 182 SER A O 1
ATOM 1470 N N . LYS A 1 183 ? -8.350 47.623 22.884 1.00 42.22 183 LYS A N 1
ATOM 1471 C CA . LYS A 1 183 ? -8.113 49.064 22.739 1.00 42.22 183 LYS A CA 1
ATOM 1472 C C . LYS A 1 183 ? -6.865 49.676 23.396 1.00 42.22 183 LYS A C 1
ATOM 1474 O O . LYS A 1 183 ? -6.669 49.629 24.600 1.00 42.22 183 LYS A O 1
ATOM 1479 N N . ASP A 1 184 ? -6.150 50.398 22.536 1.00 35.78 184 ASP A N 1
ATOM 1480 C CA . ASP A 1 184 ? -5.243 51.501 22.845 1.00 35.78 184 ASP A CA 1
ATOM 1481 C C . ASP A 1 184 ? -3.879 51.113 23.440 1.00 35.78 184 ASP A C 1
ATOM 1483 O O . ASP A 1 184 ? -3.739 50.896 24.636 1.00 35.78 184 ASP A O 1
ATOM 1487 N N . ILE A 1 185 ? -2.842 51.111 22.587 1.00 35.91 185 ILE A N 1
ATOM 1488 C CA . ILE A 1 185 ? -1.664 52.007 22.671 1.00 35.91 185 ILE A CA 1
ATOM 1489 C C . ILE A 1 185 ? -0.547 51.501 21.731 1.00 35.91 185 ILE A C 1
ATOM 1491 O O . ILE A 1 185 ? -0.084 50.367 21.818 1.00 35.91 185 ILE A O 1
ATOM 1495 N N . LEU A 1 186 ? -0.116 52.391 20.828 1.00 35.62 186 LEU A N 1
ATOM 1496 C CA . LEU A 1 186 ? 1.125 52.321 20.047 1.00 35.62 186 LEU A CA 1
ATOM 1497 C C . LEU A 1 186 ? 2.325 52.614 20.954 1.00 35.62 186 LEU A C 1
ATOM 1499 O O . LEU A 1 186 ? 2.290 53.640 21.629 1.00 35.62 186 LEU A O 1
ATOM 1503 N N . LEU A 1 187 ? 3.430 51.869 20.833 1.00 29.69 187 LEU A N 1
ATOM 1504 C CA . LEU A 1 187 ? 4.767 52.423 21.081 1.00 29.69 187 LEU A CA 1
ATOM 1505 C C . LEU A 1 187 ? 5.786 51.918 20.046 1.00 29.69 187 LEU A C 1
ATOM 1507 O O . LEU A 1 187 ? 5.772 50.765 19.627 1.00 29.69 187 LEU A O 1
ATOM 1511 N N . ILE A 1 188 ? 6.595 52.878 19.600 1.00 33.75 188 ILE A N 1
ATOM 1512 C CA . ILE A 1 188 ? 7.445 52.921 18.405 1.00 33.75 188 ILE A CA 1
ATOM 1513 C C . ILE A 1 188 ? 8.842 52.353 18.709 1.00 33.75 188 ILE A C 1
ATOM 1515 O O . ILE A 1 188 ? 9.323 52.473 19.833 1.00 33.75 188 ILE A O 1
ATOM 1519 N N . ASN A 1 189 ? 9.488 51.787 17.683 1.00 24.47 189 ASN A N 1
ATOM 1520 C CA . ASN A 1 189 ? 10.870 51.291 17.687 1.00 24.47 189 ASN A CA 1
ATOM 1521 C C . ASN A 1 189 ? 11.903 52.285 18.246 1.00 24.47 189 ASN A C 1
ATOM 1523 O O . ASN A 1 189 ? 11.915 53.460 17.867 1.00 24.47 189 ASN A O 1
ATOM 1527 N N . LEU A 1 190 ? 12.868 51.731 18.982 1.00 35.84 190 LEU A N 1
ATOM 1528 C CA . LEU A 1 190 ? 14.294 51.959 18.738 1.00 35.84 190 LEU A CA 1
ATOM 1529 C C . LEU A 1 190 ? 14.950 50.605 18.466 1.00 35.84 190 LEU A C 1
ATOM 1531 O O . LEU A 1 190 ? 14.705 49.681 19.272 1.00 35.84 190 LEU A O 1
#

Sequence (190 aa):
MTDTRRRVKVYTLNEDRQWDDRGTGHVSSGYVERLKGMSLLVRAESDGSLLLESKINPNTAYQKQQEDEKFLTDLFAQLTDEATDEEKRQELVNFLKEFCAFSQTLQPQNRDAFFKTLSNMGILPALEVILGMDDTQVRSAATDIFSYLVEYNPSMVREFVMQEAQQNDDVSKKLTEQKITSKDILLINL

Radius of gyration: 25.9 Å; chains: 1; bounding box: 46×72×56 Å

Organism: Homo sapiens (NCBI:txid9606)

Secondary structure (DSSP, 8-state):
---GGGEEEEEEE-TTS-EEEEEEEEEEEEEEGGGTEEEEEEEETTT--EEEEEE--TTS------HHHHHHHHHHHHHH-TTS-HHHHHHHHHHHHHHHHHGGGS-HHHHHHHHHHHHHTTHHHHHHHHHTSS-HHHHHHHHHHHHHHHHH-HHHHHHHHHHHHHHHHHHHHHHHHTT---S-------

GO terms:
  GO:0005654 nucleoplasm (C, IDA)
  GO:0005829 cytosol (C, IDA)
  GO:0016607 nuclear speck (C, IDA)

InterPro domains:
  IPR006887 Serine/threonine-protein phosphatase 4 regulatory subunit 3-like, central domain [PF04802] (66-170)
  IPR011993 PH-like domain superfamily [G3DSA:2.30.29.30] (1-113)
  IPR016024 Armadillo-type fold [SSF48371] (63-162)
  IPR051137 Serine/threonine-protein phosphatase 4 regulatory subunit 3-like [PTHR23318] (66-184)